Protein AF-A0A0C3DLA7-F1 (afdb_monomer)

Radius of gyration: 22.2 Å; Cα contacts (8 Å, |Δi|>4): 131; chains: 1; bounding box: 46×34×74 Å

Secondary structure (DSSP, 8-state):
-----HHHHHHHHHHHHHHHHHHHHHH-TT---PPP-GGGGGSPP--GGGSPPTT--HHHHHHHHHHHHHHHHHHHTT-----SS--HHHHHHHHHHTTEEEESPPTTSPPSSTT--GGGS-HHHHHHHHHHHHHHHHTHHHHHTT--------S--PPPPSS--EEEE--TT-TTT------

Nearest PDB structures (foldseek):
  2ph5-assembly1_A-2  TM=5.799E-01  e=4.842E+00  Legionella pneumophila subsp. pneumophila str. Philadelphia 1
  4j4r-assembly1_A  TM=1.430E-01  e=2.866E+00  Phlebovirus JS2010-018

Foldseek 3Di:
DDCCDPVVVVVVVLVVVVVVVVVVCVVPVPDDDDDPDCVVVVQQDQDCLLADDVPDDLQNSLLLQLLVVLVVLCVVVVQDDPDSDQDLQNSVVSCVVQQKDKPPQFPPADDRDPPDDSVPDDSQSSCLQGVQVSCVNRPPVCVVSVVDPPPPDPDDRRDRDNHHIHMDHDDVPCPVPPPPPDD

Sequence (183 aa):
MELASKRQTDVAKLLDYLTTVVKYKVLNPAASVQLPDVAVLSQPLYNWVLASRPQESRQDHSQCMLPMVIMYKFYKSDITCTQKNVPWKSVLNLLYEHQYVILNWPAGVDAVGPNFNVKSLTADELCTLTVPFLKEQMGVDYFAEGLEDNDKGTGQVVPTPKSSFYLQHWTTGEIGQVQMLTT

Solvent-accessible surface area (backbone atoms only — not comparable to full-atom values): 11656 Å² total; per-residue (Å²): 140,77,83,75,46,72,63,58,55,51,50,53,52,48,52,53,48,51,51,49,54,52,55,48,39,74,77,36,78,84,64,86,74,87,74,78,77,61,69,74,69,66,52,72,75,84,58,68,86,79,51,80,56,93,88,58,50,72,43,59,49,23,62,63,40,44,61,52,54,53,50,50,54,29,57,77,65,73,47,87,72,96,60,95,80,66,53,60,61,55,52,52,49,51,31,59,78,68,39,41,44,81,41,69,70,59,73,87,44,84,70,92,52,89,82,52,52,81,86,76,52,50,53,56,47,34,40,41,63,29,46,32,42,46,42,69,69,45,46,74,55,41,62,73,70,66,68,61,87,74,91,79,68,98,64,92,75,51,72,65,51,95,56,49,56,48,79,43,70,72,54,94,84,50,74,87,72,62,80,75,88,78,131

Organism: NCBI:txid1036808

pLDDT: mean 73.26, std 15.9, range [36.25, 90.62]

Mean predicted aligned error: 14.73 Å

Structure (mmCIF, N/CA/C/O backbone):
data_AF-A0A0C3DLA7-F1
#
_entry.id   AF-A0A0C3DLA7-F1
#
loop_
_atom_site.group_PDB
_atom_site.id
_atom_site.type_symbol
_atom_site.label_atom_id
_atom_site.label_alt_id
_atom_site.label_comp_id
_atom_site.label_asym_id
_atom_site.label_entity_id
_atom_site.label_seq_id
_atom_site.pdbx_PDB_ins_code
_atom_site.Cartn_x
_atom_site.Cartn_y
_atom_site.Cartn_z
_atom_site.occupancy
_atom_site.B_iso_or_equiv
_atom_site.auth_seq_id
_atom_site.auth_comp_id
_atom_site.auth_asym_id
_atom_site.auth_atom_id
_atom_site.pdbx_PDB_model_num
ATOM 1 N N . MET A 1 1 ? 25.288 7.009 -21.854 1.00 36.25 1 MET A N 1
ATOM 2 C CA . MET A 1 1 ? 24.666 6.964 -23.195 1.00 36.25 1 MET A CA 1
ATOM 3 C C . MET A 1 1 ? 24.848 5.538 -23.686 1.00 36.25 1 MET A C 1
ATOM 5 O O . MET A 1 1 ? 25.988 5.123 -23.770 1.00 36.25 1 MET A O 1
ATOM 9 N N . GLU A 1 2 ? 23.873 4.662 -23.872 1.00 43.66 2 GLU A N 1
ATOM 10 C CA . GLU A 1 2 ? 22.414 4.657 -23.781 1.00 43.66 2 GLU A CA 1
ATOM 11 C C . GLU A 1 2 ? 22.084 3.195 -23.429 1.00 43.66 2 GLU A C 1
ATOM 13 O O . GLU A 1 2 ? 22.300 2.297 -24.240 1.00 43.66 2 GLU A O 1
ATOM 18 N N . LEU A 1 3 ? 21.630 2.921 -22.203 1.00 39.69 3 LEU A N 1
ATOM 19 C CA . LEU A 1 3 ? 20.991 1.644 -21.881 1.00 39.69 3 LEU A CA 1
ATOM 20 C C . LEU A 1 3 ? 19.571 1.738 -22.437 1.00 39.69 3 LEU A C 1
ATOM 22 O O . LEU A 1 3 ? 18.624 1.977 -21.691 1.00 39.69 3 LEU A O 1
ATOM 26 N N . ALA A 1 4 ? 19.427 1.612 -23.759 1.00 41.56 4 ALA A N 1
ATOM 27 C CA . ALA A 1 4 ? 18.142 1.241 -24.328 1.00 41.56 4 ALA A CA 1
ATOM 28 C C . ALA A 1 4 ? 17.742 -0.047 -23.608 1.00 41.56 4 ALA A C 1
ATOM 30 O O . ALA A 1 4 ? 18.414 -1.076 -23.719 1.00 41.56 4 ALA A O 1
ATOM 31 N N . SER A 1 5 ? 16.744 0.071 -22.735 1.00 51.09 5 SER A N 1
ATOM 32 C CA . SER A 1 5 ? 16.373 -0.973 -21.793 1.00 51.09 5 SER A CA 1
ATOM 33 C C . SER A 1 5 ? 16.185 -2.277 -22.566 1.00 51.09 5 SER A C 1
ATOM 35 O O . SER A 1 5 ? 15.572 -2.292 -23.635 1.00 51.09 5 SER A O 1
ATOM 37 N N . LYS A 1 6 ? 16.714 -3.389 -22.047 1.00 52.22 6 LYS A N 1
ATOM 38 C CA . LYS A 1 6 ? 16.540 -4.727 -22.637 1.00 52.22 6 LYS A CA 1
ATOM 39 C C . LYS A 1 6 ? 15.072 -4.979 -23.031 1.00 52.22 6 LYS A C 1
ATOM 41 O O . LYS A 1 6 ? 14.805 -5.519 -24.096 1.00 52.22 6 LYS A O 1
ATOM 46 N N . ARG A 1 7 ? 14.133 -4.429 -22.250 1.00 51.19 7 ARG A N 1
ATOM 47 C CA . ARG A 1 7 ? 12.688 -4.466 -22.512 1.00 51.19 7 ARG A CA 1
ATOM 48 C C . ARG A 1 7 ? 12.242 -3.612 -23.703 1.00 51.19 7 ARG A C 1
ATOM 50 O O . ARG A 1 7 ? 11.383 -4.046 -24.456 1.00 51.19 7 ARG A O 1
ATOM 57 N N . GLN A 1 8 ? 12.821 -2.431 -23.923 1.00 54.25 8 GLN A N 1
ATOM 58 C CA . GLN A 1 8 ? 12.584 -1.646 -25.148 1.00 54.25 8 GLN A CA 1
ATOM 59 C C . GLN A 1 8 ? 13.037 -2.412 -26.395 1.00 54.25 8 GLN A C 1
ATOM 61 O O . GLN A 1 8 ? 12.350 -2.396 -27.414 1.00 54.25 8 GLN A O 1
ATOM 66 N N . THR A 1 9 ? 14.160 -3.128 -26.290 1.00 61.78 9 THR A N 1
ATOM 67 C CA . THR A 1 9 ? 14.645 -4.004 -27.365 1.00 61.78 9 THR A CA 1
ATOM 68 C C . THR A 1 9 ? 13.680 -5.168 -27.612 1.00 61.78 9 THR A C 1
ATOM 70 O O . THR A 1 9 ? 13.427 -5.518 -28.764 1.00 61.78 9 THR A O 1
ATOM 73 N N . ASP A 1 10 ? 13.090 -5.730 -26.556 1.00 64.75 10 ASP A N 1
ATOM 74 C CA . ASP A 1 10 ? 12.100 -6.806 -26.666 1.00 64.75 10 ASP A CA 1
ATOM 75 C C . ASP A 1 10 ? 10.769 -6.320 -27.272 1.00 64.75 10 ASP A C 1
ATOM 77 O O . ASP A 1 10 ? 10.208 -6.997 -28.133 1.00 64.75 10 ASP A O 1
ATOM 81 N N . VAL A 1 11 ? 10.303 -5.112 -26.927 1.00 69.44 11 VAL A N 1
ATOM 82 C CA . VAL A 1 11 ? 9.102 -4.501 -27.534 1.00 69.44 11 VAL A CA 1
ATOM 83 C C . VAL A 1 11 ? 9.318 -4.197 -29.018 1.00 69.44 11 VAL A C 1
ATOM 85 O O . VAL A 1 11 ? 8.447 -4.490 -29.836 1.00 69.44 11 VAL A O 1
ATOM 88 N N . ALA A 1 12 ? 10.478 -3.652 -29.395 1.00 74.12 12 ALA A N 1
ATOM 89 C CA . ALA A 1 12 ? 10.792 -3.379 -30.798 1.00 74.12 12 ALA A CA 1
ATOM 90 C C . ALA A 1 12 ? 10.815 -4.668 -31.638 1.00 74.12 12 ALA A C 1
ATOM 92 O O . ALA A 1 12 ? 10.227 -4.715 -32.718 1.00 74.12 12 ALA A O 1
ATOM 93 N N . LYS A 1 13 ? 11.422 -5.740 -31.112 1.00 75.56 13 LYS A N 1
ATOM 94 C CA . LYS A 1 13 ? 11.433 -7.065 -31.753 1.00 75.56 13 LYS A CA 1
ATOM 95 C C . LYS A 1 13 ? 10.035 -7.668 -31.878 1.00 75.56 13 LYS A C 1
ATOM 97 O O . LYS A 1 13 ? 9.719 -8.256 -32.909 1.00 75.56 13 LYS A O 1
ATOM 102 N N . LEU A 1 14 ? 9.190 -7.503 -30.860 1.00 75.50 14 LEU A N 1
ATOM 103 C CA . LEU A 1 14 ? 7.798 -7.949 -30.902 1.00 75.50 14 LEU A CA 1
ATOM 104 C C . LEU A 1 14 ? 7.013 -7.218 -32.001 1.00 75.50 14 LEU A C 1
ATOM 106 O O . LEU A 1 14 ? 6.295 -7.856 -32.769 1.00 75.50 14 LEU A O 1
ATOM 110 N N . LEU A 1 15 ? 7.160 -5.894 -32.099 1.00 81.56 15 LEU A N 1
ATOM 111 C CA . LEU A 1 15 ? 6.486 -5.089 -33.120 1.00 81.56 15 LEU A CA 1
ATOM 112 C C . LEU A 1 15 ? 6.942 -5.457 -34.535 1.00 81.56 15 LEU A C 1
ATOM 114 O O . LEU A 1 15 ? 6.106 -5.566 -35.433 1.00 81.56 15 LEU A O 1
ATOM 118 N N . ASP A 1 16 ? 8.237 -5.698 -34.735 1.00 82.75 16 ASP A N 1
ATOM 119 C CA . ASP A 1 16 ? 8.777 -6.134 -36.026 1.00 82.75 16 ASP A CA 1
ATOM 120 C C . ASP A 1 16 ? 8.258 -7.530 -36.422 1.00 82.75 16 ASP A C 1
ATOM 122 O O . ASP A 1 16 ? 7.815 -7.755 -37.554 1.00 82.75 16 ASP A O 1
ATOM 126 N N . TYR A 1 17 ? 8.183 -8.450 -35.457 1.00 77.94 17 TYR A N 1
ATOM 127 C CA . TYR A 1 17 ? 7.605 -9.777 -35.658 1.00 77.94 17 TYR A CA 1
ATOM 128 C C . TYR A 1 17 ? 6.106 -9.718 -35.990 1.00 77.94 17 TYR A C 1
ATOM 130 O O . TYR A 1 17 ? 5.671 -10.321 -36.971 1.00 77.94 17 TYR A O 1
ATOM 138 N N . LEU A 1 18 ? 5.309 -8.957 -35.231 1.00 80.06 18 LEU A N 1
ATOM 139 C CA . LEU A 1 18 ? 3.877 -8.771 -35.504 1.00 80.06 18 LEU A CA 1
ATOM 140 C C . LEU A 1 18 ? 3.654 -8.140 -36.881 1.00 80.06 18 LEU A C 1
ATOM 142 O O . LEU A 1 18 ? 2.795 -8.592 -37.637 1.00 80.06 18 LEU A O 1
ATOM 146 N N . THR A 1 19 ? 4.474 -7.154 -37.247 1.00 84.25 19 THR A N 1
ATOM 147 C CA . THR A 1 19 ? 4.459 -6.543 -38.582 1.00 84.25 19 THR A CA 1
ATOM 148 C C . THR A 1 19 ? 4.747 -7.582 -39.663 1.00 84.25 19 THR A C 1
ATOM 150 O O . THR A 1 19 ? 4.079 -7.606 -40.698 1.00 84.25 19 THR A O 1
ATOM 153 N N . THR A 1 20 ? 5.703 -8.477 -39.421 1.00 82.50 20 THR A N 1
ATOM 154 C CA . THR A 1 20 ? 6.045 -9.574 -40.332 1.00 82.50 20 THR A CA 1
ATOM 155 C C . THR A 1 20 ? 4.901 -10.579 -40.464 1.00 82.50 20 THR A C 1
ATOM 157 O O . THR A 1 20 ? 4.552 -10.951 -41.582 1.00 82.50 20 THR A O 1
ATOM 160 N N . VAL A 1 21 ? 4.246 -10.957 -39.364 1.00 77.31 21 VAL A N 1
ATOM 161 C CA . VAL A 1 21 ? 3.080 -11.860 -39.375 1.00 77.31 21 VAL A CA 1
ATOM 162 C C . VAL A 1 21 ? 1.909 -11.245 -40.141 1.00 77.31 21 VAL A C 1
ATOM 164 O O . VAL A 1 21 ? 1.278 -11.927 -40.948 1.00 77.31 21 VAL A O 1
ATOM 167 N N . VAL A 1 22 ? 1.637 -9.952 -39.938 1.00 81.56 22 VAL A N 1
ATOM 168 C CA . VAL A 1 22 ? 0.588 -9.224 -40.667 1.00 81.56 22 VAL A CA 1
ATOM 169 C C . VAL A 1 22 ? 0.907 -9.178 -42.161 1.00 81.56 22 VAL A C 1
ATOM 171 O O . VAL A 1 22 ? 0.060 -9.555 -42.969 1.00 81.56 22 VAL A O 1
ATOM 174 N N . LYS A 1 23 ? 2.135 -8.804 -42.543 1.00 82.06 23 LYS A N 1
ATOM 175 C CA . LYS A 1 23 ? 2.582 -8.814 -43.949 1.00 82.06 23 LYS A CA 1
ATOM 176 C C . LYS A 1 23 ? 2.453 -10.204 -44.573 1.00 82.06 23 LYS A C 1
ATOM 178 O O . LYS A 1 23 ? 1.985 -10.329 -45.701 1.00 82.06 23 LYS A O 1
ATOM 183 N N . TYR A 1 24 ? 2.821 -11.248 -43.835 1.00 77.44 24 TYR A N 1
ATOM 184 C CA . TYR A 1 24 ? 2.750 -12.625 -44.311 1.00 77.44 24 TYR A CA 1
ATOM 185 C C . TYR A 1 24 ? 1.304 -13.095 -44.522 1.00 77.44 24 TYR A C 1
ATOM 187 O O . TYR A 1 24 ? 1.002 -13.679 -45.560 1.00 77.44 24 TYR A O 1
ATOM 195 N N . LYS A 1 25 ? 0.381 -12.772 -43.606 1.00 75.38 25 LYS A N 1
ATOM 196 C CA . LYS A 1 25 ? -1.054 -13.069 -43.770 1.00 75.38 25 LYS A CA 1
ATOM 197 C C . LYS A 1 25 ? -1.706 -12.308 -44.923 1.00 75.38 25 LYS A C 1
ATOM 199 O O . LYS A 1 25 ? -2.589 -12.855 -45.573 1.00 75.38 25 LYS A O 1
ATOM 204 N N . VAL A 1 26 ? -1.276 -11.073 -45.194 1.00 76.31 26 VAL A N 1
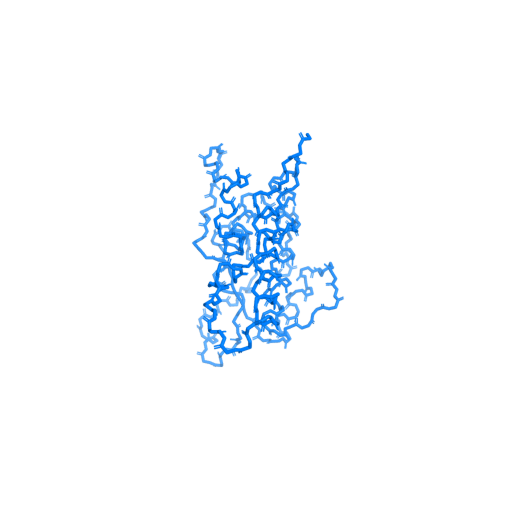ATOM 205 C CA . VAL A 1 26 ? -1.742 -10.310 -46.365 1.00 76.31 26 VAL A CA 1
ATOM 206 C C . VAL A 1 26 ? -1.333 -11.003 -47.669 1.00 76.31 26 VAL A C 1
ATOM 208 O O . VAL A 1 26 ? -2.113 -11.030 -48.616 1.00 76.31 26 VAL A O 1
ATOM 211 N N . LEU A 1 27 ? -0.135 -11.592 -47.715 1.00 77.12 27 LEU A N 1
ATOM 212 C CA . LEU A 1 27 ? 0.375 -12.302 -48.893 1.00 77.12 27 LEU A CA 1
ATOM 213 C C . LEU A 1 27 ? -0.165 -13.735 -49.022 1.00 77.12 27 LEU A C 1
ATOM 215 O O . LEU A 1 27 ? -0.275 -14.242 -50.136 1.00 77.12 27 LEU A O 1
ATOM 219 N N . ASN A 1 28 ? -0.503 -14.391 -47.909 1.00 75.44 28 ASN A N 1
ATOM 220 C CA . ASN A 1 28 ? -1.078 -15.733 -47.897 1.00 75.44 28 ASN A CA 1
ATOM 221 C C . ASN A 1 28 ? -2.191 -15.858 -46.833 1.00 75.44 28 ASN A C 1
ATOM 223 O O . ASN A 1 28 ? -1.917 -16.239 -45.690 1.00 75.44 28 ASN A O 1
ATOM 227 N N . PRO A 1 29 ? -3.457 -15.586 -47.206 1.00 72.56 29 PRO A N 1
ATOM 228 C CA . PRO A 1 29 ? -4.583 -15.560 -46.268 1.00 72.56 29 PRO A CA 1
ATOM 229 C C . PRO A 1 29 ? -4.903 -16.916 -45.627 1.00 72.56 29 PRO A C 1
ATOM 231 O O . PRO A 1 29 ? -5.5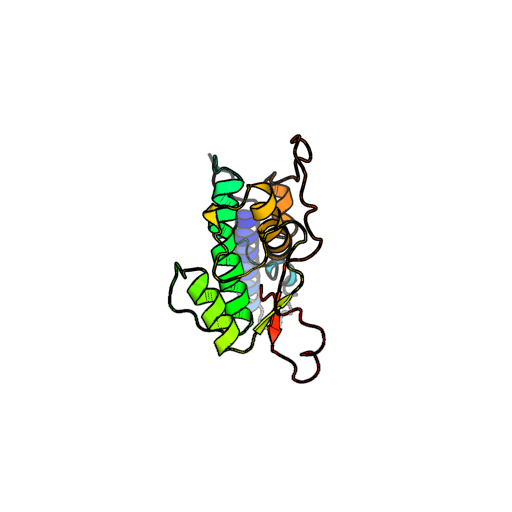19 -16.962 -44.565 1.00 72.56 29 PRO A O 1
ATOM 234 N N . ALA A 1 30 ? -4.498 -18.019 -46.265 1.00 78.19 30 ALA A N 1
ATOM 235 C CA . ALA A 1 30 ? -4.752 -19.379 -45.793 1.00 78.19 30 ALA A CA 1
ATOM 236 C C . ALA A 1 30 ? -3.674 -19.894 -44.819 1.00 78.19 30 ALA A C 1
ATOM 238 O O . ALA A 1 30 ? -3.820 -20.981 -44.259 1.00 78.19 30 ALA A O 1
ATOM 239 N N . ALA A 1 31 ? -2.587 -19.143 -44.609 1.00 71.56 31 ALA A N 1
ATOM 240 C C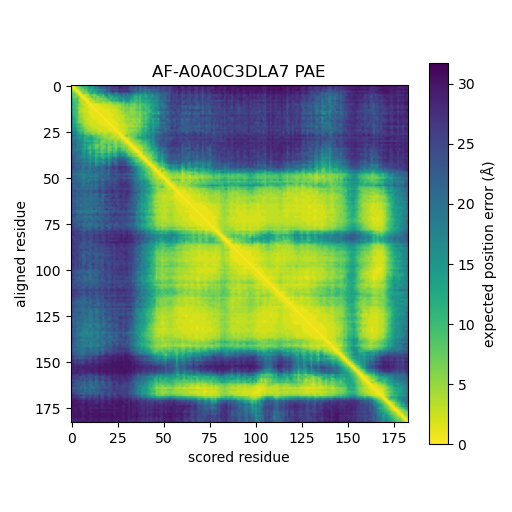A . ALA A 1 31 ? -1.508 -19.559 -43.726 1.00 71.56 31 ALA A CA 1
ATOM 241 C C . ALA A 1 31 ? -1.880 -19.385 -42.244 1.00 71.56 31 ALA A C 1
ATOM 243 O O . ALA A 1 31 ? -2.192 -18.288 -41.771 1.00 71.56 31 ALA A O 1
ATOM 244 N N . SER A 1 32 ? -1.783 -20.477 -41.485 1.00 67.69 32 SER A N 1
ATOM 245 C CA . SER A 1 32 ? -1.867 -20.451 -40.025 1.00 67.69 32 SER A CA 1
ATOM 246 C C . SER A 1 32 ? -0.479 -20.171 -39.446 1.00 67.69 32 SER A C 1
ATOM 248 O O . SER A 1 32 ? 0.431 -20.984 -39.591 1.00 67.69 32 SER A O 1
ATOM 250 N N . VAL A 1 33 ? -0.305 -19.008 -38.819 1.00 68.75 33 VAL A N 1
ATOM 251 C CA . VAL A 1 33 ? 0.931 -18.627 -38.119 1.00 68.75 33 VAL A CA 1
ATOM 252 C C . VAL A 1 33 ? 0.656 -18.685 -36.621 1.00 68.75 33 VAL A C 1
ATOM 254 O O . VAL A 1 33 ? -0.313 -18.079 -36.157 1.00 68.75 33 VAL A O 1
ATOM 257 N N . GLN A 1 34 ? 1.489 -19.412 -35.871 1.00 65.06 34 GLN A N 1
ATOM 258 C CA . GLN A 1 34 ? 1.428 -19.412 -34.408 1.00 65.06 34 GLN A CA 1
ATOM 259 C C . GLN A 1 34 ? 1.748 -18.012 -33.879 1.00 65.06 34 GLN A C 1
ATOM 261 O O . GLN A 1 34 ? 2.767 -17.423 -34.233 1.00 65.06 34 GLN A O 1
ATOM 266 N N . LEU A 1 35 ? 0.860 -17.481 -33.040 1.00 61.12 35 LEU A N 1
ATOM 267 C CA . LEU A 1 35 ? 1.104 -16.235 -32.325 1.00 61.12 35 LEU A CA 1
ATOM 268 C C . LEU A 1 35 ? 2.056 -16.505 -31.149 1.00 61.12 35 LEU A C 1
ATOM 270 O O . LEU A 1 35 ? 1.945 -17.560 -30.520 1.00 61.12 35 LEU A O 1
ATOM 274 N N . PRO A 1 36 ? 2.981 -15.579 -30.846 1.00 58.03 36 PRO A N 1
ATOM 275 C CA . PRO A 1 36 ? 3.846 -15.701 -29.688 1.00 58.03 36 PRO A CA 1
ATOM 276 C C . PRO A 1 36 ? 3.003 -15.664 -28.418 1.00 58.03 36 PRO A C 1
ATOM 278 O O . PRO A 1 36 ? 1.954 -15.017 -28.368 1.00 58.03 36 PRO A O 1
ATOM 281 N N . ASP A 1 37 ? 3.482 -16.356 -27.391 1.00 55.97 37 ASP A N 1
ATOM 282 C CA . ASP A 1 37 ? 2.837 -16.367 -26.089 1.00 55.97 37 ASP A CA 1
ATOM 283 C C . ASP A 1 37 ? 2.893 -14.965 -25.457 1.00 55.97 37 ASP A C 1
ATOM 285 O O . ASP A 1 37 ? 3.939 -14.483 -25.015 1.00 55.97 37 ASP A O 1
ATOM 289 N N . VAL A 1 38 ? 1.743 -14.289 -25.448 1.00 52.53 38 VAL A N 1
ATOM 290 C CA . VAL A 1 38 ? 1.570 -12.934 -24.906 1.00 52.53 38 VAL A CA 1
ATOM 291 C C . VAL A 1 38 ? 1.567 -12.948 -23.369 1.00 52.53 38 VAL A C 1
ATOM 293 O O . VAL A 1 38 ? 1.624 -11.888 -22.743 1.00 52.53 38 VAL A O 1
ATOM 296 N N . ALA A 1 39 ? 1.576 -14.123 -22.724 1.00 50.69 39 ALA A N 1
ATOM 297 C CA . ALA A 1 39 ? 1.683 -14.230 -21.270 1.00 50.69 39 ALA A CA 1
ATOM 298 C C . ALA A 1 39 ? 2.952 -13.547 -20.723 1.00 50.69 39 ALA A C 1
ATOM 300 O O . ALA A 1 39 ? 2.925 -13.004 -19.621 1.00 50.69 39 ALA A O 1
ATOM 301 N N . VAL A 1 40 ? 4.028 -13.458 -21.518 1.00 47.44 40 VAL A N 1
ATOM 302 C CA . VAL A 1 40 ? 5.259 -12.725 -21.158 1.00 47.44 40 VAL A CA 1
ATOM 303 C C . VAL A 1 40 ? 5.012 -11.219 -20.973 1.00 47.44 40 VAL A C 1
ATOM 305 O O . VAL A 1 40 ? 5.655 -10.590 -20.139 1.00 47.44 40 VAL A O 1
ATOM 308 N N . LEU A 1 41 ? 4.047 -10.637 -21.692 1.00 41.97 41 LEU A N 1
ATOM 309 C CA . LEU A 1 4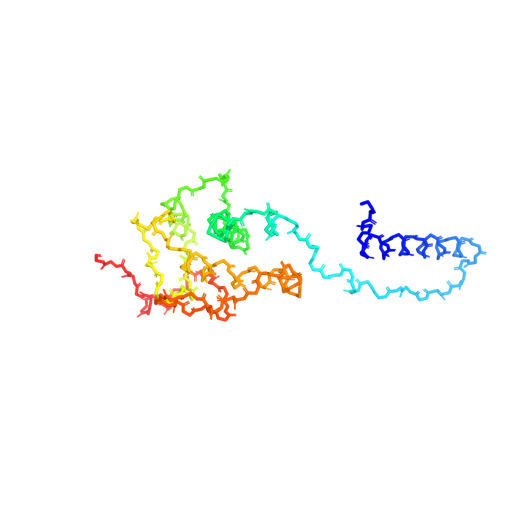1 ? 3.658 -9.225 -21.556 1.00 41.97 41 LEU A CA 1
ATOM 310 C C . LEU A 1 41 ? 2.585 -8.997 -20.486 1.00 41.97 41 LEU A C 1
ATOM 312 O O . LEU A 1 41 ? 2.275 -7.852 -20.174 1.00 41.97 41 LEU A O 1
ATOM 316 N N . SER A 1 42 ? 2.014 -10.073 -19.937 1.00 44.69 42 SER A N 1
ATOM 317 C CA . SER A 1 42 ? 1.025 -10.008 -18.854 1.00 44.69 42 SER A CA 1
ATOM 318 C C . SER A 1 42 ? 1.673 -9.813 -17.481 1.00 44.69 42 SER A C 1
ATOM 320 O O . SER A 1 42 ? 0.968 -9.730 -16.475 1.00 44.69 42 SER A O 1
ATOM 322 N N . GLN A 1 43 ? 3.008 -9.726 -17.418 1.00 47.22 43 GLN A N 1
ATOM 323 C CA . GLN A 1 43 ? 3.677 -9.226 -16.225 1.00 47.22 43 GLN A CA 1
ATOM 324 C C . GLN A 1 43 ? 3.193 -7.794 -15.955 1.00 47.22 43 GLN A C 1
ATOM 326 O O . GLN A 1 43 ? 3.120 -7.005 -16.903 1.00 47.22 43 GLN A O 1
ATOM 331 N N . PRO A 1 44 ? 2.850 -7.448 -14.698 1.00 51.72 44 PRO A N 1
ATOM 332 C CA . PRO A 1 44 ? 2.458 -6.093 -14.344 1.00 51.72 44 PRO A CA 1
ATOM 333 C C . PRO A 1 44 ? 3.481 -5.121 -14.918 1.00 51.72 44 PRO A C 1
ATOM 335 O O . PRO A 1 44 ? 4.683 -5.261 -14.680 1.00 51.72 44 PRO A O 1
ATOM 338 N N . LEU A 1 45 ? 3.010 -4.186 -15.745 1.00 48.66 45 LEU A N 1
ATOM 339 C CA . LEU A 1 45 ? 3.866 -3.182 -16.356 1.00 48.66 45 LEU A CA 1
ATOM 340 C C . LEU A 1 45 ? 4.646 -2.506 -15.224 1.00 48.66 45 LEU A C 1
ATOM 342 O O . LEU A 1 45 ? 4.020 -1.965 -14.312 1.00 48.66 45 LEU A O 1
ATOM 346 N N . TYR A 1 46 ? 5.980 -2.583 -15.263 1.00 56.00 46 TYR A N 1
ATOM 347 C CA . TYR A 1 46 ? 6.842 -1.989 -14.244 1.00 56.00 46 TYR A CA 1
ATOM 348 C C . TYR A 1 46 ? 6.415 -0.539 -14.019 1.00 56.00 46 TYR A C 1
ATOM 350 O O . TYR A 1 46 ? 6.567 0.323 -14.893 1.00 56.00 46 TYR A O 1
ATOM 358 N N . ASN A 1 47 ? 5.807 -0.288 -12.864 1.00 67.25 47 ASN A N 1
ATOM 359 C CA . ASN A 1 47 ? 5.332 1.033 -12.536 1.00 67.25 47 ASN A CA 1
ATOM 360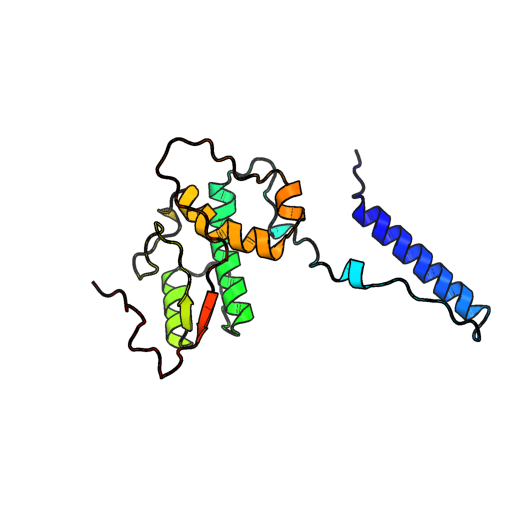 C C . ASN A 1 47 ? 6.509 1.793 -11.941 1.00 67.25 47 ASN A C 1
ATOM 362 O O . ASN A 1 47 ? 6.781 1.695 -10.751 1.00 67.25 47 ASN A O 1
ATOM 366 N N . TRP A 1 48 ? 7.197 2.554 -12.789 1.00 64.06 48 TRP A N 1
ATOM 367 C CA . TRP A 1 48 ? 8.335 3.393 -12.410 1.00 64.06 48 TRP A CA 1
ATOM 368 C C . TRP A 1 48 ? 8.019 4.377 -11.272 1.00 64.06 48 TRP A C 1
ATOM 370 O O . TRP A 1 48 ? 8.938 4.886 -10.646 1.00 64.06 48 TRP A O 1
ATOM 380 N N . VAL A 1 49 ? 6.738 4.641 -10.987 1.00 72.69 49 VAL A N 1
ATOM 381 C CA . VAL A 1 49 ? 6.308 5.444 -9.833 1.00 72.69 49 VAL A CA 1
ATOM 382 C C . VAL A 1 49 ? 6.600 4.741 -8.500 1.00 72.69 49 VAL A C 1
ATOM 384 O O . VAL A 1 49 ? 6.723 5.416 -7.487 1.00 72.69 49 VAL A O 1
ATOM 387 N N . LEU A 1 50 ? 6.707 3.408 -8.494 1.00 78.50 50 LEU A N 1
ATOM 388 C CA . LEU A 1 50 ? 7.050 2.599 -7.318 1.00 78.50 50 LEU A CA 1
ATOM 389 C C . LEU A 1 50 ? 8.566 2.456 -7.114 1.00 78.50 50 LEU A C 1
ATOM 391 O O . LEU A 1 50 ? 8.992 1.936 -6.085 1.00 78.50 50 LEU A O 1
ATOM 395 N N . ALA A 1 51 ? 9.354 2.860 -8.111 1.00 77.94 51 ALA A N 1
ATOM 396 C CA . ALA A 1 51 ? 10.800 2.749 -8.086 1.00 77.94 51 ALA A CA 1
ATOM 397 C C . ALA A 1 51 ? 11.412 3.909 -7.303 1.00 77.94 51 ALA A C 1
ATOM 399 O O . ALA A 1 51 ? 10.988 5.063 -7.441 1.00 77.94 51 ALA A O 1
ATOM 400 N N . SER A 1 52 ? 12.456 3.618 -6.531 1.00 74.25 52 SER A N 1
ATOM 401 C CA . SER A 1 52 ? 13.176 4.659 -5.797 1.00 74.25 52 SER A CA 1
ATOM 402 C C . SER A 1 52 ? 13.912 5.593 -6.751 1.00 74.25 52 SER A C 1
ATOM 404 O O . SER A 1 52 ? 14.549 5.159 -7.718 1.00 74.25 52 SER A O 1
ATOM 406 N N . ARG A 1 53 ? 13.877 6.901 -6.479 1.00 78.25 53 ARG A N 1
ATOM 407 C CA . ARG A 1 53 ? 14.657 7.856 -7.271 1.00 78.25 53 ARG A CA 1
ATOM 408 C C . ARG A 1 53 ? 16.146 7.743 -6.929 1.00 78.25 53 ARG A C 1
ATOM 410 O O . ARG A 1 53 ? 16.500 7.447 -5.786 1.00 78.25 53 ARG A O 1
ATOM 417 N N . PRO A 1 54 ? 17.048 8.045 -7.880 1.00 68.75 54 PRO A N 1
ATOM 418 C CA . PRO A 1 54 ? 18.469 8.144 -7.573 1.00 68.75 54 PRO A CA 1
ATOM 419 C C . PRO A 1 54 ? 18.688 9.152 -6.435 1.00 68.75 54 PRO A C 1
ATOM 421 O O . PRO A 1 54 ? 18.271 10.300 -6.562 1.00 68.75 54 PRO A O 1
ATOM 424 N N . GLN A 1 55 ? 19.357 8.722 -5.357 1.00 72.81 55 GLN A N 1
ATOM 425 C CA . GLN A 1 55 ? 19.652 9.500 -4.135 1.00 72.81 55 GLN A CA 1
ATOM 426 C C . GLN A 1 55 ? 18.485 9.722 -3.155 1.00 72.81 55 GLN A C 1
ATOM 428 O O . GLN A 1 55 ? 18.674 10.395 -2.144 1.00 72.81 55 GLN A O 1
ATOM 433 N N . GLU A 1 56 ? 17.305 9.153 -3.399 1.00 78.88 56 GLU A N 1
ATOM 434 C CA . GLU A 1 56 ? 16.204 9.204 -2.434 1.00 78.88 56 GLU A CA 1
ATOM 435 C C . GLU A 1 56 ? 16.500 8.307 -1.228 1.00 78.88 56 GLU A C 1
ATOM 437 O O . GLU A 1 56 ? 16.944 7.164 -1.375 1.00 78.88 56 GLU A O 1
ATOM 442 N N . SER A 1 57 ? 16.280 8.825 -0.017 1.00 80.75 57 SER A N 1
ATOM 443 C CA . SER A 1 57 ? 16.441 8.010 1.183 1.00 80.75 57 SER A CA 1
ATOM 444 C C . SER A 1 57 ? 15.314 6.976 1.271 1.00 80.75 57 SER A C 1
ATOM 446 O O . SER A 1 57 ? 14.190 7.216 0.830 1.00 80.75 57 SER A O 1
ATOM 448 N N . ARG A 1 58 ? 15.583 5.815 1.884 1.00 76.69 58 ARG A N 1
ATOM 449 C CA . ARG A 1 58 ? 14.547 4.782 2.093 1.00 76.69 58 ARG A CA 1
ATOM 450 C C . ARG A 1 58 ? 13.356 5.301 2.889 1.00 76.69 58 ARG A C 1
ATOM 452 O O . ARG A 1 58 ? 12.225 4.887 2.638 1.00 76.69 58 ARG A O 1
ATOM 459 N N . GLN A 1 59 ? 13.625 6.184 3.847 1.00 80.31 59 GLN A N 1
ATOM 460 C CA . GLN A 1 59 ? 12.598 6.802 4.666 1.00 80.31 59 GLN A CA 1
ATOM 461 C C . GLN A 1 59 ? 11.708 7.709 3.817 1.00 80.31 59 GLN A C 1
ATOM 463 O O . GLN A 1 59 ? 10.495 7.535 3.850 1.00 80.31 59 GLN A O 1
ATOM 468 N N . ASP A 1 60 ? 12.292 8.602 3.014 1.00 83.38 60 ASP A N 1
ATOM 469 C CA . ASP A 1 60 ? 11.532 9.515 2.150 1.00 83.38 60 ASP A CA 1
ATOM 470 C C . ASP A 1 60 ? 10.712 8.740 1.117 1.00 83.38 60 ASP A C 1
ATOM 472 O O . ASP A 1 60 ? 9.506 8.962 0.992 1.00 83.38 60 ASP A O 1
ATOM 476 N N . HIS A 1 61 ? 11.334 7.749 0.468 1.00 84.62 61 HIS A N 1
ATOM 477 C CA . HIS A 1 61 ? 10.641 6.871 -0.468 1.00 84.62 61 HIS A CA 1
ATOM 478 C C . HIS A 1 61 ? 9.451 6.188 0.216 1.00 84.62 61 HIS A C 1
ATOM 480 O O . HIS A 1 61 ? 8.320 6.277 -0.255 1.00 84.62 61 HIS A O 1
ATOM 486 N N . SER A 1 62 ? 9.660 5.574 1.385 1.00 85.44 62 SER A N 1
ATOM 487 C CA . SER A 1 62 ? 8.588 4.882 2.109 1.00 85.44 62 SER A CA 1
ATOM 488 C C . SER A 1 62 ? 7.490 5.831 2.605 1.00 85.44 62 SER A C 1
ATOM 490 O O . SER A 1 62 ? 6.312 5.474 2.563 1.00 85.44 62 SER A O 1
ATOM 492 N N . GLN A 1 63 ? 7.829 7.059 3.007 1.00 85.50 63 GLN A N 1
ATOM 493 C CA . GLN A 1 63 ? 6.843 8.090 3.353 1.00 85.50 63 GLN A CA 1
ATOM 494 C C . GLN A 1 63 ? 5.987 8.491 2.150 1.00 85.50 63 GLN A C 1
ATOM 496 O O . GLN A 1 63 ? 4.781 8.683 2.301 1.00 85.50 63 GLN A O 1
ATOM 501 N N . CYS A 1 64 ? 6.577 8.587 0.958 1.00 83.88 64 CYS A N 1
ATOM 502 C CA . CYS A 1 64 ? 5.840 8.834 -0.279 1.00 83.88 64 CYS A CA 1
ATOM 503 C C . CYS A 1 64 ? 5.002 7.622 -0.713 1.00 83.88 64 CYS A C 1
ATOM 505 O O . CYS A 1 64 ? 3.905 7.791 -1.252 1.00 83.88 64 CYS A O 1
ATOM 507 N N . MET A 1 65 ? 5.482 6.408 -0.443 1.00 86.62 65 MET A N 1
ATOM 508 C CA . MET A 1 65 ? 4.818 5.172 -0.847 1.00 86.62 65 MET A CA 1
ATOM 509 C C . MET A 1 65 ? 3.629 4.799 0.033 1.00 86.62 65 MET A C 1
ATOM 511 O O . MET A 1 65 ? 2.641 4.288 -0.490 1.00 86.62 65 MET A O 1
ATOM 515 N N . LEU A 1 66 ? 3.658 5.064 1.340 1.00 88.06 66 LEU A N 1
ATOM 516 C CA . LEU A 1 66 ? 2.573 4.648 2.235 1.00 88.06 66 LEU A CA 1
ATOM 517 C C . LEU A 1 66 ? 1.188 5.212 1.835 1.00 88.06 66 LEU A C 1
ATOM 519 O O . LEU A 1 66 ? 0.235 4.429 1.765 1.00 88.06 66 LEU A O 1
ATOM 523 N N . PRO A 1 67 ? 1.033 6.507 1.489 1.00 84.94 67 PRO A N 1
ATOM 524 C CA . PRO A 1 67 ? -0.222 7.018 0.937 1.00 84.94 67 PRO A CA 1
ATOM 525 C C . PRO A 1 67 ? -0.663 6.293 -0.343 1.00 84.94 67 PRO A C 1
ATOM 527 O O . PRO A 1 67 ? -1.846 5.999 -0.503 1.00 84.94 67 PRO A O 1
ATOM 530 N N . MET A 1 68 ? 0.278 5.953 -1.231 1.00 85.00 68 MET A N 1
ATOM 531 C CA . MET A 1 68 ? -0.008 5.224 -2.473 1.00 85.00 68 MET A CA 1
ATOM 532 C C . MET A 1 68 ? -0.497 3.800 -2.198 1.00 85.00 68 MET A C 1
ATOM 534 O O . MET A 1 68 ? -1.453 3.354 -2.830 1.00 85.00 68 MET A O 1
ATOM 538 N N . VAL A 1 69 ? 0.103 3.108 -1.222 1.00 88.75 69 VAL A N 1
ATOM 539 C CA . VAL A 1 69 ? -0.339 1.779 -0.769 1.00 88.75 69 VAL A CA 1
ATOM 540 C C . VAL A 1 69 ? -1.795 1.852 -0.308 1.00 88.75 69 VAL A C 1
ATOM 542 O O . VAL A 1 69 ? -2.625 1.061 -0.747 1.00 88.75 69 VAL A O 1
ATOM 545 N N . ILE A 1 70 ? -2.134 2.826 0.537 1.00 87.88 70 ILE A N 1
ATOM 546 C CA . ILE A 1 70 ? -3.490 2.983 1.080 1.00 87.88 70 ILE A CA 1
ATOM 547 C C . ILE A 1 70 ? -4.499 3.307 -0.021 1.00 87.88 70 ILE A C 1
ATOM 549 O O . ILE A 1 70 ? -5.546 2.666 -0.095 1.00 87.88 70 ILE A O 1
ATOM 553 N N . MET A 1 71 ? -4.167 4.234 -0.922 1.00 86.62 71 MET A N 1
ATOM 554 C CA . MET A 1 71 ? -5.019 4.559 -2.069 1.00 86.62 71 MET A CA 1
ATOM 555 C C . MET A 1 71 ? -5.231 3.356 -2.989 1.00 86.62 71 MET A C 1
ATOM 557 O O . MET A 1 71 ? -6.347 3.130 -3.452 1.00 86.62 71 MET A O 1
ATOM 561 N N . TYR A 1 72 ? -4.199 2.543 -3.216 1.00 86.50 72 TYR A N 1
ATOM 562 C CA . TYR A 1 72 ? -4.334 1.301 -3.972 1.00 86.50 72 TYR A CA 1
ATOM 563 C C . TYR A 1 72 ? -5.306 0.328 -3.293 1.00 86.50 72 TYR A C 1
ATOM 565 O O . TYR A 1 72 ? -6.160 -0.260 -3.957 1.00 86.50 72 TYR A O 1
ATOM 573 N N . LYS A 1 73 ? -5.212 0.164 -1.967 1.00 89.38 73 LYS A N 1
ATOM 574 C CA . LYS A 1 73 ? -6.126 -0.710 -1.217 1.00 89.38 73 LYS A CA 1
ATOM 575 C C . LYS A 1 73 ? -7.566 -0.180 -1.255 1.00 89.38 73 LYS A C 1
ATOM 577 O O . LYS A 1 73 ? -8.480 -0.987 -1.399 1.00 89.38 73 LYS A O 1
ATOM 582 N N . PHE A 1 74 ? -7.770 1.138 -1.198 1.00 88.31 74 PHE A N 1
ATOM 583 C CA . PHE A 1 74 ? -9.084 1.772 -1.384 1.00 88.31 74 PHE A CA 1
ATOM 584 C C . PHE A 1 74 ? -9.657 1.515 -2.770 1.00 88.31 74 PHE A C 1
ATOM 586 O O . PHE A 1 74 ? -10.778 1.028 -2.871 1.00 88.31 74 PHE A O 1
ATOM 593 N N . TYR A 1 75 ? -8.866 1.750 -3.819 1.00 86.44 75 TYR A N 1
ATOM 594 C CA . TYR A 1 75 ? -9.259 1.461 -5.196 1.00 86.44 75 TYR A CA 1
ATOM 595 C C . TYR A 1 75 ? -9.679 -0.002 -5.370 1.00 86.44 75 TYR A C 1
ATOM 597 O O . TYR A 1 75 ? -10.725 -0.280 -5.941 1.00 86.44 75 TYR A O 1
ATOM 605 N N . LYS A 1 76 ? -8.904 -0.943 -4.818 1.00 87.31 76 LYS A N 1
ATOM 606 C CA . LYS A 1 76 ? -9.220 -2.378 -4.872 1.00 87.31 76 LYS A CA 1
ATOM 607 C C . LYS A 1 76 ? -10.485 -2.758 -4.084 1.00 87.31 76 LYS A C 1
ATOM 609 O O . LYS A 1 76 ? -11.025 -3.834 -4.310 1.00 87.31 76 LYS A O 1
ATOM 614 N N . SER A 1 77 ? -10.922 -1.902 -3.162 1.00 86.19 77 SER A N 1
ATOM 615 C CA . SER A 1 77 ? -12.084 -2.113 -2.287 1.00 86.19 77 SER A CA 1
ATOM 616 C C . SER A 1 77 ? -13.287 -1.245 -2.685 1.00 86.19 77 SER A C 1
ATOM 618 O O . SER A 1 77 ? -14.211 -1.088 -1.890 1.00 86.19 77 SER A O 1
ATOM 620 N N . ASP A 1 78 ? -13.247 -0.635 -3.877 1.00 86.44 78 ASP A N 1
ATOM 621 C CA . ASP A 1 78 ? -14.258 0.292 -4.404 1.00 86.44 78 ASP A CA 1
ATOM 622 C C . ASP A 1 78 ? -14.560 1.499 -3.486 1.00 86.44 78 ASP A C 1
ATOM 624 O O . ASP A 1 78 ? -15.629 2.109 -3.545 1.00 86.44 78 ASP A O 1
ATOM 628 N N . ILE A 1 79 ? -13.592 1.894 -2.650 1.00 85.94 79 ILE A N 1
ATOM 629 C CA . ILE A 1 79 ? -13.670 3.096 -1.813 1.00 85.94 79 ILE A CA 1
ATOM 630 C C . ILE A 1 79 ? -13.181 4.284 -2.642 1.00 85.94 79 ILE A C 1
ATOM 632 O O . ILE A 1 79 ? -11.990 4.421 -2.937 1.00 85.94 79 ILE A O 1
ATOM 636 N N . THR A 1 80 ? -14.092 5.179 -3.018 1.00 83.19 80 THR A N 1
ATOM 637 C CA . THR A 1 80 ? -13.737 6.370 -3.794 1.00 83.19 80 THR A CA 1
ATOM 638 C C . THR A 1 80 ? -13.112 7.436 -2.903 1.00 83.19 80 THR A C 1
ATOM 640 O O . THR A 1 80 ? -13.783 8.010 -2.047 1.00 83.19 80 THR A O 1
ATOM 643 N N . CYS A 1 81 ? -11.846 7.771 -3.152 1.00 73.56 81 CYS A N 1
ATOM 644 C CA . CYS A 1 81 ? -11.196 8.919 -2.534 1.00 73.56 81 CYS A CA 1
ATOM 645 C C . CYS A 1 81 ? -10.799 9.949 -3.596 1.00 73.56 81 CYS A C 1
ATOM 647 O O . CYS A 1 81 ? -9.987 9.677 -4.477 1.00 73.56 81 CYS A O 1
ATOM 649 N N . THR A 1 82 ? -11.379 11.147 -3.529 1.00 66.69 82 THR A N 1
ATOM 650 C CA . THR A 1 82 ? -11.139 12.221 -4.511 1.00 66.69 82 THR A CA 1
ATOM 651 C C . THR A 1 82 ? -9.901 13.064 -4.201 1.00 66.69 82 THR A C 1
ATOM 653 O O . THR A 1 82 ? -9.513 13.916 -5.001 1.00 66.69 82 THR A O 1
ATOM 656 N N . GLN A 1 83 ? -9.257 12.844 -3.052 1.00 65.44 83 GLN A N 1
ATOM 657 C CA . GLN A 1 83 ? -8.116 13.633 -2.596 1.00 65.44 83 GLN A CA 1
ATOM 658 C C . GLN A 1 83 ? -6.808 12.857 -2.780 1.00 65.44 83 GLN A C 1
ATOM 660 O O . GLN A 1 83 ? -6.693 11.710 -2.371 1.00 65.44 83 GLN A O 1
ATOM 665 N N . LYS A 1 84 ? -5.789 13.508 -3.357 1.00 56.41 84 LYS A N 1
ATOM 666 C CA . LYS A 1 84 ? -4.447 12.917 -3.534 1.00 56.41 84 LYS A CA 1
ATOM 667 C C . LYS A 1 84 ? -3.611 12.890 -2.246 1.00 56.41 84 LYS A C 1
ATOM 669 O O . LYS A 1 84 ? -2.718 12.065 -2.130 1.00 56.41 84 LYS A O 1
ATOM 674 N N . ASN A 1 85 ? -3.908 13.779 -1.293 1.00 61.94 85 ASN A N 1
ATOM 675 C CA . ASN A 1 85 ? -3.196 13.928 -0.018 1.00 61.94 85 ASN A CA 1
ATOM 676 C C . ASN A 1 85 ? -4.193 13.842 1.140 1.00 61.94 85 ASN A C 1
ATOM 678 O O . ASN A 1 85 ? -4.538 14.849 1.756 1.00 61.94 85 ASN A O 1
ATOM 682 N N . VAL A 1 86 ? -4.709 12.642 1.380 1.00 66.31 86 VAL A N 1
ATOM 683 C CA . VAL A 1 86 ? -5.745 12.392 2.383 1.00 66.31 86 VAL A CA 1
ATOM 684 C C . VAL A 1 86 ? -5.107 12.435 3.772 1.00 66.31 86 VAL A C 1
ATOM 686 O O . VAL A 1 86 ? -4.224 11.620 4.049 1.00 66.31 86 VAL A O 1
ATOM 689 N N . PRO A 1 87 ? -5.521 13.346 4.672 1.00 77.75 87 PRO A N 1
ATOM 690 C CA . PRO A 1 87 ? -5.111 13.269 6.067 1.00 77.75 87 PRO A CA 1
ATOM 691 C C . PRO A 1 87 ? -5.483 11.900 6.641 1.00 77.75 87 PRO A C 1
ATOM 693 O O . PRO A 1 87 ? -6.557 11.382 6.343 1.00 77.75 87 PRO A O 1
ATOM 696 N N . TRP A 1 88 ? -4.648 11.327 7.507 1.00 81.56 88 TRP A N 1
ATOM 697 C CA . TRP A 1 88 ? -4.895 9.981 8.041 1.00 81.56 88 TRP A CA 1
ATOM 698 C C . TRP A 1 88 ? -6.251 9.838 8.747 1.00 81.56 88 TRP A C 1
ATOM 700 O O . TRP A 1 88 ? -6.940 8.829 8.629 1.00 81.56 88 TRP A O 1
ATOM 710 N N . LYS A 1 89 ? -6.705 10.909 9.401 1.00 81.81 89 LYS A N 1
ATOM 711 C CA . LYS A 1 89 ? -8.050 10.989 9.974 1.00 81.81 89 LYS A CA 1
ATOM 712 C C . LYS A 1 89 ? -9.158 10.756 8.935 1.00 81.81 89 LYS A C 1
ATOM 714 O O . LYS A 1 89 ? -10.139 10.088 9.228 1.00 81.81 89 LYS A O 1
ATOM 719 N N . SER A 1 90 ? -8.994 11.272 7.720 1.00 83.88 90 SER A N 1
ATOM 720 C CA . SER A 1 90 ? -9.943 11.051 6.627 1.00 83.88 90 SER A CA 1
ATOM 721 C C . SER A 1 90 ? -9.871 9.618 6.087 1.00 83.88 90 SER A C 1
ATOM 723 O O . SER A 1 90 ? -10.903 9.072 5.721 1.00 83.88 90 SER A O 1
ATOM 725 N N . VAL A 1 91 ? -8.691 8.981 6.095 1.00 85.44 91 VAL A N 1
ATOM 726 C CA . VAL A 1 91 ? -8.548 7.540 5.792 1.00 85.44 91 VAL A CA 1
ATOM 727 C C . VAL A 1 91 ? -9.377 6.711 6.776 1.00 85.44 91 VAL A C 1
ATOM 729 O O . VAL A 1 91 ? -10.145 5.852 6.353 1.00 85.44 91 VAL A O 1
ATOM 732 N N . LEU A 1 92 ? -9.275 7.002 8.076 1.00 86.81 92 LEU A N 1
ATOM 733 C CA . LEU A 1 92 ? -10.051 6.319 9.115 1.00 86.81 92 LEU A CA 1
ATOM 734 C C . LEU A 1 92 ? -11.559 6.530 8.970 1.00 86.81 92 LEU A C 1
ATOM 736 O O . LEU A 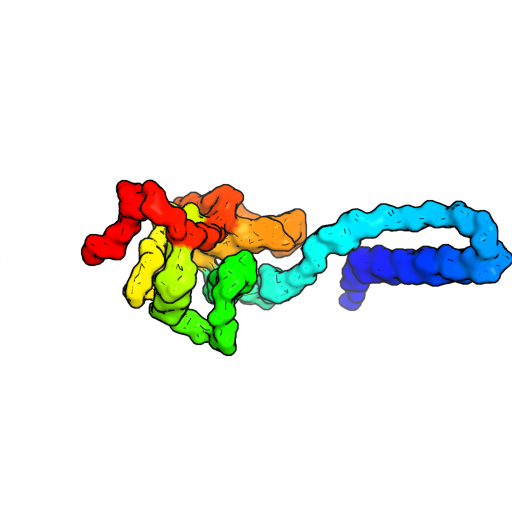1 92 ? -12.319 5.573 9.093 1.00 86.81 92 LEU A O 1
ATOM 740 N N . ASN A 1 93 ? -11.988 7.759 8.674 1.00 87.88 93 ASN A N 1
ATOM 741 C CA . ASN A 1 93 ? -13.400 8.044 8.426 1.00 87.88 93 ASN A CA 1
ATOM 742 C C . ASN A 1 93 ? -13.929 7.246 7.230 1.00 87.88 93 ASN A C 1
ATOM 744 O O . ASN A 1 93 ? -14.982 6.635 7.345 1.00 87.88 93 ASN A O 1
ATOM 748 N N . LEU A 1 94 ? -13.181 7.185 6.123 1.00 88.69 94 LEU A N 1
ATOM 749 C CA . LEU A 1 94 ? -13.577 6.408 4.945 1.00 88.69 94 LEU A CA 1
ATOM 750 C C . LEU A 1 94 ? -13.676 4.911 5.253 1.00 88.69 94 LEU A C 1
ATOM 752 O O . LEU A 1 94 ? -14.631 4.262 4.841 1.00 88.69 94 LEU A O 1
ATOM 756 N N . LEU A 1 95 ? -12.723 4.359 6.007 1.00 89.25 95 LEU A N 1
ATOM 757 C CA . LEU A 1 95 ? -12.789 2.963 6.442 1.00 89.25 95 LEU A CA 1
ATOM 758 C C . LEU A 1 95 ? -14.030 2.696 7.296 1.00 89.25 95 LEU A C 1
ATOM 760 O O . LEU A 1 95 ? -14.699 1.689 7.093 1.00 89.25 95 LEU A O 1
ATOM 764 N N . TYR A 1 96 ? -14.360 3.603 8.213 1.00 87.69 96 TYR A N 1
ATOM 765 C CA . TYR A 1 96 ? -15.553 3.485 9.046 1.00 87.69 96 TYR A CA 1
ATOM 766 C C . TYR A 1 96 ? -16.848 3.600 8.228 1.00 87.69 96 TYR A C 1
ATOM 768 O O . TYR A 1 96 ? -17.728 2.752 8.351 1.00 87.69 96 TYR A O 1
ATOM 776 N N . GLU A 1 97 ? -16.952 4.613 7.363 1.00 89.06 97 GLU A N 1
ATOM 777 C CA . GLU A 1 97 ? -18.114 4.858 6.498 1.00 89.06 97 GLU A CA 1
ATOM 778 C C . GLU A 1 97 ? -18.392 3.678 5.561 1.00 89.06 97 GLU A C 1
ATOM 780 O O . GLU A 1 97 ? -19.543 3.278 5.397 1.00 89.06 97 GLU A O 1
ATOM 785 N N . HIS A 1 98 ? -17.340 3.088 4.991 1.00 88.56 98 HIS A N 1
ATOM 786 C CA . HIS A 1 98 ? -17.439 1.933 4.100 1.00 88.56 98 HIS A CA 1
ATOM 787 C C . HIS A 1 98 ? -17.383 0.582 4.829 1.00 88.56 98 HIS A C 1
ATOM 789 O O . HIS A 1 98 ? -17.356 -0.451 4.167 1.00 88.56 98 HIS A O 1
ATOM 795 N N . GLN A 1 99 ? -17.376 0.574 6.167 1.00 90.19 99 GLN A N 1
ATOM 796 C CA . GLN A 1 99 ? -17.362 -0.639 6.990 1.00 90.19 99 GLN A CA 1
ATOM 797 C C . GLN A 1 99 ? -16.195 -1.584 6.662 1.00 90.19 99 GLN A C 1
ATOM 799 O O . GLN A 1 99 ? -16.380 -2.782 6.471 1.00 90.19 99 GLN A O 1
ATOM 804 N N . TYR A 1 100 ? -14.974 -1.056 6.605 1.00 90.25 100 TYR A N 1
ATOM 805 C CA . TYR A 1 100 ? -13.747 -1.833 6.440 1.00 90.25 100 TYR A CA 1
ATOM 806 C C . TYR A 1 100 ? -12.893 -1.828 7.711 1.00 90.25 100 TYR A C 1
ATOM 808 O O . TYR A 1 100 ? -12.853 -0.856 8.466 1.00 90.25 100 TYR A O 1
ATOM 816 N N . VAL A 1 101 ? -12.170 -2.922 7.941 1.00 89.44 101 VAL A N 1
ATOM 817 C CA . VAL A 1 101 ? -11.085 -3.027 8.926 1.00 89.44 101 VAL A CA 1
ATOM 818 C C . VAL A 1 101 ? -9.750 -3.255 8.227 1.00 89.44 101 VAL A C 1
ATOM 820 O O . VAL A 1 101 ? -9.695 -3.869 7.160 1.00 89.44 101 VAL A O 1
ATOM 823 N N . ILE A 1 102 ? -8.668 -2.776 8.841 1.00 90.06 102 ILE A N 1
ATOM 824 C CA . ILE A 1 102 ? -7.302 -3.088 8.414 1.00 90.06 102 ILE A CA 1
ATOM 825 C C . ILE A 1 102 ? -6.855 -4.354 9.141 1.00 90.06 102 ILE A C 1
ATOM 827 O O . ILE A 1 102 ? -6.844 -4.389 10.369 1.00 90.06 102 ILE A O 1
ATOM 831 N N . LEU A 1 103 ? -6.445 -5.370 8.386 1.00 89.06 103 LEU A N 1
ATOM 832 C CA . LEU A 1 103 ? -5.896 -6.614 8.917 1.00 89.06 103 LEU A CA 1
ATOM 833 C C . LEU A 1 103 ? -4.434 -6.805 8.539 1.00 89.06 103 LEU A C 1
ATOM 835 O O . LEU A 1 103 ? -3.940 -6.218 7.576 1.00 89.06 103 LEU A O 1
ATOM 839 N N . ASN A 1 104 ? -3.757 -7.672 9.299 1.00 89.19 104 ASN A N 1
ATOM 840 C CA . ASN A 1 104 ? -2.319 -7.921 9.194 1.00 89.19 104 ASN A CA 1
ATOM 841 C C . ASN A 1 104 ? -1.491 -6.636 9.327 1.00 89.19 104 ASN A C 1
ATOM 843 O O . ASN A 1 104 ? -0.471 -6.475 8.655 1.00 89.19 104 ASN A O 1
ATOM 847 N N . TRP A 1 105 ? -1.938 -5.713 10.186 1.00 89.94 105 TRP A N 1
ATOM 848 C CA . TRP A 1 105 ? -1.112 -4.574 10.558 1.00 89.94 105 TRP A CA 1
ATOM 849 C C . TRP A 1 105 ? 0.178 -5.082 11.224 1.00 89.94 105 TRP A C 1
ATOM 851 O O . TRP A 1 105 ? 0.091 -5.977 12.073 1.00 89.94 105 TRP A O 1
ATOM 861 N N . PRO A 1 106 ? 1.369 -4.589 10.840 1.00 87.00 106 PRO A N 1
ATOM 862 C CA . PRO A 1 106 ? 2.615 -5.149 11.343 1.00 87.00 106 PRO A CA 1
ATOM 863 C C . PRO A 1 106 ? 2.776 -4.938 12.850 1.00 87.00 106 PRO A C 1
ATOM 865 O O . PRO A 1 106 ? 2.533 -3.850 13.369 1.00 87.00 106 PRO A O 1
ATOM 868 N N . ALA A 1 107 ? 3.230 -5.977 13.552 1.00 83.56 107 ALA A N 1
ATOM 869 C CA . ALA A 1 107 ? 3.589 -5.859 14.960 1.00 83.56 107 ALA A CA 1
ATOM 870 C C . ALA A 1 107 ? 4.813 -4.944 15.112 1.00 83.56 107 ALA A C 1
ATOM 872 O O . ALA A 1 107 ? 5.772 -5.086 14.361 1.00 83.56 107 ALA A O 1
ATOM 873 N N . GLY A 1 108 ? 4.788 -4.038 16.091 1.00 83.81 108 GLY A N 1
ATOM 874 C CA . GLY A 1 108 ? 5.874 -3.079 16.323 1.00 83.81 108 GLY A CA 1
ATOM 875 C C . GLY A 1 108 ? 5.736 -1.763 15.559 1.00 83.81 108 GLY A C 1
ATOM 876 O O . GLY A 1 108 ? 6.569 -0.892 15.758 1.00 83.81 108 GLY A O 1
ATOM 877 N N . VAL A 1 109 ? 4.690 -1.607 14.741 1.00 86.75 109 VAL A N 1
ATOM 878 C CA . VAL A 1 109 ? 4.248 -0.307 14.226 1.00 86.75 109 VAL A CA 1
ATOM 879 C C . VAL A 1 109 ? 3.058 0.152 15.056 1.00 86.75 109 VAL A C 1
ATOM 881 O O . VAL A 1 109 ? 2.147 -0.643 15.315 1.00 86.75 109 VAL A O 1
ATOM 884 N N . ASP A 1 110 ? 3.039 1.430 15.432 1.00 86.38 110 ASP A N 1
ATOM 885 C CA . ASP A 1 110 ? 1.913 2.026 16.150 1.00 86.38 110 ASP A CA 1
ATOM 886 C C . ASP A 1 110 ? 0.569 1.685 15.498 1.00 86.38 110 ASP A C 1
ATOM 888 O O . ASP A 1 110 ? 0.412 1.671 14.270 1.00 86.38 110 A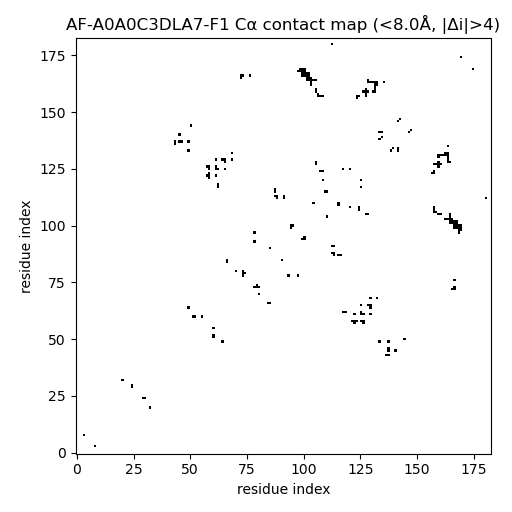SP A O 1
ATOM 892 N N . ALA A 1 111 ? -0.418 1.397 16.343 1.00 83.81 111 ALA A N 1
ATOM 893 C CA . ALA A 1 111 ? -1.749 1.054 15.884 1.00 83.81 111 ALA A CA 1
ATOM 894 C C . ALA A 1 111 ? -2.387 2.203 15.097 1.00 83.81 111 ALA A C 1
ATOM 896 O O . ALA A 1 111 ? -2.274 3.384 15.437 1.00 83.81 111 ALA A O 1
ATOM 897 N N . VAL A 1 112 ? -3.139 1.833 14.065 1.00 82.69 112 VAL A N 1
ATOM 898 C CA . VAL A 1 112 ? -3.892 2.790 13.263 1.00 82.69 112 VAL A CA 1
ATOM 899 C C . VAL A 1 112 ? -5.022 3.389 14.104 1.00 82.69 112 VAL A C 1
ATOM 901 O O . VAL A 1 112 ? -5.990 2.709 14.430 1.00 82.69 112 VAL A O 1
ATOM 904 N N . GLY A 1 113 ? -4.921 4.680 14.419 1.00 81.88 113 GLY A N 1
ATOM 905 C CA . GLY A 1 113 ? -5.920 5.397 15.211 1.00 81.88 113 GLY A CA 1
ATOM 906 C C . GLY A 1 113 ? -5.927 6.909 14.963 1.00 81.88 113 GLY A C 1
ATOM 907 O O . GLY A 1 113 ? -5.146 7.407 14.149 1.00 81.88 113 GLY A O 1
ATOM 908 N N . PRO A 1 114 ? -6.796 7.671 15.655 1.00 76.19 114 PRO A N 1
ATOM 909 C CA . PRO A 1 114 ? -6.951 9.117 15.450 1.00 76.19 114 PRO A CA 1
ATOM 910 C C . PRO A 1 114 ? -5.657 9.922 15.626 1.00 76.19 114 PRO A C 1
ATOM 912 O O . PRO A 1 114 ? -5.502 10.975 15.010 1.00 76.19 114 PRO A O 1
ATOM 915 N N . ASN A 1 115 ? -4.740 9.408 16.449 1.00 81.69 115 ASN A N 1
ATOM 916 C CA . ASN A 1 115 ? -3.445 10.016 16.747 1.00 81.69 115 ASN A CA 1
ATOM 917 C C . ASN A 1 115 ? -2.302 9.453 15.887 1.00 81.69 115 ASN A C 1
ATOM 919 O O . ASN A 1 115 ? -1.159 9.872 16.052 1.00 81.69 115 ASN A O 1
ATOM 923 N N . PHE A 1 116 ? -2.587 8.511 14.982 1.00 84.56 116 PHE A N 1
ATOM 924 C CA . PHE A 1 116 ? -1.569 7.923 14.122 1.00 84.56 116 PHE A CA 1
ATOM 925 C C . PHE A 1 116 ? -1.014 8.978 13.168 1.00 84.56 116 PHE A C 1
ATOM 927 O O . PHE A 1 116 ? -1.751 9.634 12.423 1.00 84.56 116 PHE A O 1
ATOM 934 N N . ASN A 1 117 ? 0.305 9.127 13.187 1.00 84.50 117 ASN A N 1
ATOM 935 C CA . ASN A 1 117 ? 1.012 10.114 12.398 1.00 84.50 117 ASN A CA 1
ATOM 936 C C . ASN A 1 117 ? 2.116 9.435 11.591 1.00 84.50 117 ASN A C 1
ATOM 938 O O . ASN A 1 117 ? 3.145 9.039 12.122 1.00 84.50 117 ASN A O 1
ATOM 942 N N . VAL A 1 118 ? 1.944 9.389 10.271 1.00 83.50 118 VAL A N 1
ATOM 943 C CA . VAL A 1 118 ? 2.947 8.824 9.352 1.00 83.50 118 VAL A CA 1
ATOM 944 C C . VAL A 1 118 ? 4.321 9.480 9.527 1.00 83.50 118 VAL A C 1
ATOM 946 O O . VAL A 1 118 ? 5.344 8.825 9.363 1.00 83.50 118 VAL A O 1
ATOM 949 N N . LYS A 1 119 ? 4.363 10.769 9.888 1.00 85.25 119 LYS A N 1
ATOM 950 C CA . LYS A 1 119 ? 5.621 11.509 10.052 1.00 85.25 119 LYS A CA 1
ATOM 951 C C . LYS A 1 119 ? 6.392 11.143 11.319 1.00 85.25 119 LYS A C 1
ATOM 953 O O . LYS A 1 119 ? 7.569 11.474 11.388 1.00 85.25 119 LYS A O 1
ATOM 958 N N . SER A 1 120 ? 5.748 10.541 12.322 1.00 86.69 120 SER A N 1
ATOM 959 C CA . SER A 1 120 ? 6.439 10.089 13.537 1.00 86.69 120 SER A CA 1
ATOM 960 C C . SER A 1 120 ? 7.008 8.682 13.408 1.00 86.69 120 SER A C 1
ATOM 962 O O . SER A 1 120 ? 7.776 8.282 14.275 1.00 86.69 120 SER A O 1
ATOM 964 N N . LEU A 1 121 ? 6.663 7.956 12.340 1.00 87.62 121 LEU A N 1
ATOM 965 C CA . LEU A 1 121 ? 7.189 6.622 12.097 1.00 87.62 121 LEU A CA 1
ATOM 966 C C . LEU A 1 121 ? 8.675 6.677 11.741 1.00 87.62 121 LEU A C 1
ATOM 968 O O . LEU A 1 121 ? 9.132 7.507 10.944 1.00 87.62 121 LEU A O 1
ATOM 972 N N . THR A 1 122 ? 9.417 5.740 12.310 1.00 89.38 122 THR A N 1
ATOM 973 C CA . THR A 1 122 ? 10.810 5.470 11.969 1.00 89.38 122 THR A CA 1
ATOM 974 C C . THR A 1 122 ? 10.930 4.918 10.546 1.00 89.38 122 THR A C 1
ATOM 976 O O . THR A 1 122 ? 9.962 4.451 9.940 1.00 89.38 122 THR A O 1
ATOM 979 N N . ALA A 1 123 ? 12.144 4.957 9.993 1.00 87.25 123 ALA A N 1
ATOM 980 C CA . ALA A 1 123 ? 12.416 4.377 8.681 1.00 87.25 123 ALA A CA 1
ATOM 981 C C . ALA A 1 123 ? 12.059 2.879 8.624 1.00 87.25 123 ALA A C 1
ATOM 983 O O . ALA A 1 123 ? 11.507 2.431 7.619 1.00 87.25 123 ALA A O 1
ATOM 984 N N . ASP A 1 124 ? 12.312 2.134 9.703 1.00 87.44 124 ASP A N 1
ATOM 985 C CA . ASP A 1 124 ? 12.048 0.694 9.779 1.00 87.44 124 ASP A CA 1
ATOM 986 C C . ASP A 1 124 ? 10.546 0.388 9.824 1.00 87.44 124 ASP A C 1
ATOM 988 O O . ASP A 1 124 ? 10.069 -0.490 9.103 1.00 87.44 124 ASP A O 1
ATOM 992 N N . GLU A 1 125 ? 9.766 1.149 10.597 1.00 90.25 125 GLU A N 1
ATOM 993 C CA . GLU A 1 125 ? 8.302 1.019 10.632 1.00 90.25 125 GLU A CA 1
ATOM 994 C C . GLU A 1 125 ? 7.673 1.349 9.274 1.00 90.25 125 GLU A C 1
ATOM 996 O O . GLU A 1 125 ? 6.799 0.628 8.788 1.00 90.25 125 GLU A O 1
ATOM 1001 N N . LEU A 1 126 ? 8.157 2.406 8.616 1.00 89.44 126 LEU A N 1
ATOM 1002 C CA . LEU A 1 126 ? 7.720 2.773 7.271 1.00 89.44 126 LEU A CA 1
ATOM 1003 C C . LEU A 1 126 ? 8.044 1.676 6.253 1.00 89.44 126 LEU A C 1
ATOM 1005 O O . LEU A 1 126 ? 7.169 1.304 5.472 1.00 89.44 126 LEU A O 1
ATOM 1009 N N . CYS A 1 127 ? 9.258 1.121 6.286 1.00 87.62 127 CYS A N 1
ATOM 1010 C CA . CYS A 1 127 ? 9.643 0.008 5.418 1.00 87.62 127 CYS A CA 1
ATOM 1011 C C . CYS A 1 127 ? 8.776 -1.228 5.684 1.00 87.62 127 CYS A C 1
ATOM 1013 O O . CYS A 1 127 ? 8.313 -1.877 4.749 1.00 87.62 127 CYS A O 1
ATOM 1015 N N . THR A 1 128 ? 8.486 -1.523 6.949 1.00 90.00 128 THR A N 1
ATOM 1016 C CA . THR A 1 128 ? 7.629 -2.646 7.354 1.00 90.00 128 THR A CA 1
ATOM 1017 C C . THR A 1 128 ? 6.224 -2.539 6.744 1.00 90.00 128 THR A C 1
ATOM 1019 O O . THR A 1 128 ? 5.631 -3.555 6.375 1.00 90.00 128 THR A O 1
ATOM 1022 N N . LEU A 1 129 ? 5.705 -1.320 6.570 1.00 90.25 129 LEU A N 1
ATOM 1023 C CA . LEU A 1 129 ? 4.408 -1.071 5.936 1.00 90.25 129 LEU A CA 1
ATOM 1024 C C . LEU A 1 129 ? 4.445 -1.105 4.400 1.00 90.25 129 LEU A C 1
ATOM 1026 O O . LEU A 1 129 ? 3.464 -1.521 3.779 1.00 90.25 129 LEU A O 1
ATOM 1030 N N . THR A 1 130 ? 5.531 -0.648 3.772 1.00 89.94 130 THR A N 1
ATOM 1031 C CA . THR A 1 130 ? 5.595 -0.433 2.314 1.00 89.94 130 THR A CA 1
ATOM 1032 C C . THR A 1 130 ? 6.268 -1.576 1.561 1.00 89.94 130 THR A C 1
ATOM 1034 O O . THR A 1 130 ? 5.767 -1.990 0.515 1.00 89.94 130 THR A O 1
ATOM 1037 N N . VAL A 1 131 ? 7.360 -2.135 2.085 1.00 88.62 131 VAL A N 1
ATOM 1038 C CA . VAL A 1 131 ? 8.183 -3.156 1.415 1.00 88.62 131 VAL A CA 1
ATOM 1039 C C . VAL A 1 131 ? 7.382 -4.397 1.015 1.00 88.62 131 VAL A C 1
ATOM 1041 O O . VAL A 1 131 ? 7.528 -4.829 -0.129 1.00 88.62 131 VAL A O 1
ATOM 1044 N N . PRO A 1 132 ? 6.501 -4.972 1.860 1.00 90.25 132 PRO A N 1
ATOM 1045 C CA . PRO A 1 132 ? 5.704 -6.128 1.453 1.00 90.25 132 PRO A CA 1
ATOM 1046 C C . PRO A 1 132 ? 4.812 -5.830 0.241 1.00 90.25 132 PRO A C 1
ATOM 1048 O O . PRO A 1 132 ? 4.675 -6.669 -0.646 1.00 90.25 132 PRO A O 1
ATOM 1051 N N . PHE A 1 133 ? 4.236 -4.625 0.176 1.00 88.94 133 PHE A N 1
ATOM 1052 C CA . PHE A 1 133 ? 3.436 -4.190 -0.967 1.00 88.94 133 PHE A CA 1
ATOM 1053 C C . PHE A 1 133 ? 4.299 -3.980 -2.214 1.00 88.94 133 PHE A C 1
ATOM 1055 O O . PHE A 1 133 ? 3.930 -4.432 -3.293 1.00 88.94 133 PHE A O 1
ATOM 1062 N N . LEU A 1 134 ? 5.459 -3.335 -2.077 1.00 86.81 134 LEU A N 1
ATOM 1063 C CA . LEU A 1 134 ? 6.382 -3.120 -3.194 1.00 86.81 134 LEU A CA 1
ATOM 1064 C C . LEU A 1 134 ? 6.870 -4.452 -3.777 1.00 86.81 134 LEU A C 1
ATOM 1066 O O . LEU A 1 134 ? 6.810 -4.639 -4.988 1.00 86.81 134 LEU A O 1
ATOM 1070 N N . LYS A 1 135 ? 7.251 -5.413 -2.925 1.00 86.69 135 LYS A N 1
ATOM 1071 C CA . LYS A 1 135 ? 7.613 -6.780 -3.336 1.00 86.69 135 LYS A CA 1
ATOM 1072 C C . LYS A 1 135 ? 6.463 -7.469 -4.081 1.00 86.69 135 LYS A C 1
ATOM 1074 O O . LYS A 1 135 ? 6.702 -8.107 -5.101 1.00 86.69 135 LYS A O 1
ATOM 1079 N N . GLU A 1 136 ? 5.222 -7.313 -3.615 1.00 86.31 136 GLU A N 1
ATOM 1080 C CA . GLU A 1 136 ? 4.025 -7.863 -4.271 1.00 86.31 136 GLU A CA 1
ATOM 1081 C C . GLU A 1 136 ? 3.773 -7.232 -5.653 1.00 86.31 136 GLU A C 1
ATOM 1083 O O . GLU A 1 136 ? 3.458 -7.947 -6.601 1.00 86.31 136 GLU A O 1
ATOM 1088 N N . GLN A 1 137 ? 3.926 -5.910 -5.787 1.00 83.62 137 GLN A N 1
ATOM 1089 C CA . GLN A 1 137 ? 3.643 -5.198 -7.040 1.00 83.62 137 GLN A CA 1
ATOM 1090 C C . GLN A 1 137 ? 4.769 -5.294 -8.074 1.00 83.62 137 GLN A C 1
ATOM 1092 O O . GLN A 1 137 ? 4.499 -5.342 -9.272 1.00 83.62 137 GLN A O 1
ATOM 1097 N N . MET A 1 138 ? 6.025 -5.287 -7.629 1.00 80.69 138 MET A N 1
ATOM 1098 C CA . MET A 1 138 ? 7.202 -5.229 -8.502 1.00 80.69 138 MET A CA 1
ATOM 1099 C C . MET A 1 138 ? 7.830 -6.609 -8.727 1.00 80.69 138 MET A C 1
ATOM 1101 O O . MET A 1 138 ? 8.581 -6.804 -9.682 1.00 80.69 138 MET A O 1
ATOM 1105 N N . GLY A 1 139 ? 7.534 -7.588 -7.869 1.00 81.88 139 GLY A N 1
ATOM 1106 C CA . GLY A 1 139 ? 8.049 -8.948 -7.986 1.00 81.88 139 GLY A CA 1
ATOM 1107 C C . GLY A 1 139 ? 9.577 -8.985 -8.056 1.00 81.88 139 GLY A C 1
ATOM 1108 O O . GLY A 1 139 ? 10.273 -8.464 -7.186 1.00 81.88 139 GLY A O 1
ATOM 1109 N N . VAL A 1 140 ? 10.103 -9.604 -9.114 1.00 73.44 140 VAL A N 1
ATOM 1110 C CA . VAL A 1 140 ? 11.551 -9.736 -9.350 1.00 73.44 140 VAL A CA 1
ATOM 1111 C C . VAL A 1 140 ? 12.262 -8.398 -9.572 1.00 73.44 140 VAL A C 1
ATOM 1113 O O . VAL A 1 140 ? 13.452 -8.299 -9.275 1.00 73.44 140 VAL A O 1
ATOM 1116 N N . ASP A 1 141 ? 11.551 -7.363 -10.030 1.00 76.81 141 ASP A N 1
ATOM 1117 C CA . ASP A 1 141 ? 12.148 -6.054 -10.316 1.00 76.81 141 ASP A CA 1
ATOM 1118 C C . ASP A 1 141 ? 12.536 -5.304 -9.035 1.00 76.81 141 ASP A C 1
ATOM 1120 O O . ASP A 1 141 ? 13.526 -4.577 -9.032 1.00 76.81 141 ASP A O 1
ATOM 1124 N N . TYR A 1 142 ? 11.848 -5.569 -7.918 1.00 79.12 142 TYR A N 1
ATOM 1125 C CA . TYR A 1 142 ? 12.193 -5.000 -6.611 1.00 79.12 142 TYR A CA 1
ATOM 1126 C C . TYR A 1 142 ? 13.635 -5.338 -6.195 1.00 79.12 142 TYR A C 1
ATOM 1128 O O . TYR A 1 142 ? 14.382 -4.485 -5.720 1.00 79.12 142 TYR A O 1
ATOM 1136 N N . PHE A 1 143 ? 14.045 -6.595 -6.395 1.00 72.75 143 PHE A N 1
ATOM 1137 C CA . PHE A 1 143 ? 15.387 -7.060 -6.038 1.00 72.75 143 PHE A CA 1
ATOM 1138 C C . PHE A 1 143 ? 16.456 -6.533 -7.003 1.00 72.75 143 PHE A C 1
ATOM 1140 O O . PHE A 1 143 ? 17.593 -6.303 -6.597 1.00 72.75 143 PHE A O 1
ATOM 1147 N N . ALA A 1 144 ? 16.096 -6.310 -8.270 1.00 69.00 144 ALA A N 1
ATOM 1148 C CA . ALA A 1 144 ? 17.008 -5.783 -9.283 1.00 69.00 144 ALA A CA 1
ATOM 1149 C C . ALA A 1 144 ? 17.388 -4.309 -9.044 1.00 69.00 144 ALA A C 1
ATOM 1151 O O . ALA A 1 144 ? 18.469 -3.888 -9.453 1.00 69.00 144 ALA A O 1
ATOM 1152 N N . GLU A 1 145 ? 16.545 -3.538 -8.351 1.00 67.12 145 GLU A N 1
ATOM 1153 C CA . GLU A 1 145 ? 16.827 -2.144 -7.976 1.00 67.12 145 GLU A CA 1
ATOM 1154 C C . GLU A 1 145 ? 17.862 -1.996 -6.849 1.00 67.12 145 GLU A C 1
ATOM 1156 O O . GLU A 1 145 ? 18.227 -0.879 -6.488 1.00 67.12 145 GLU A O 1
ATOM 1161 N N . GLY A 1 146 ? 18.364 -3.098 -6.277 1.00 59.75 146 GLY A N 1
ATOM 1162 C CA . GLY A 1 146 ? 19.312 -3.028 -5.163 1.00 59.75 146 GLY A CA 1
ATOM 1163 C C . GLY A 1 146 ? 18.678 -2.499 -3.872 1.00 59.75 146 GLY A C 1
ATOM 1164 O O . GLY A 1 146 ? 19.386 -2.085 -2.953 1.00 59.75 146 GLY A O 1
ATOM 1165 N N . LEU A 1 147 ? 17.345 -2.558 -3.761 1.00 63.12 147 LEU A N 1
ATOM 1166 C CA . LEU A 1 147 ? 16.584 -2.289 -2.536 1.00 63.12 147 LEU A CA 1
ATOM 1167 C C . LEU A 1 147 ? 16.706 -3.431 -1.510 1.00 63.12 147 LEU A C 1
ATOM 1169 O O . LEU A 1 147 ? 15.794 -3.645 -0.713 1.00 63.12 147 LEU A O 1
ATOM 1173 N N . GLU A 1 148 ? 17.826 -4.167 -1.525 1.00 55.56 148 GLU A N 1
ATOM 1174 C CA . GLU A 1 148 ? 18.084 -5.301 -0.635 1.00 55.56 148 GLU A CA 1
ATOM 1175 C C . GLU A 1 148 ? 17.797 -4.935 0.822 1.00 55.56 148 GLU A C 1
ATOM 1177 O O . GLU A 1 148 ? 18.108 -3.830 1.281 1.00 55.56 148 GLU A O 1
ATOM 1182 N N . ASP A 1 149 ? 17.218 -5.879 1.561 1.00 56.56 149 ASP A N 1
ATOM 1183 C CA . ASP A 1 149 ? 17.085 -5.801 3.012 1.00 56.56 149 ASP A CA 1
ATOM 1184 C C . ASP A 1 149 ? 18.507 -5.812 3.606 1.00 56.56 149 ASP A C 1
ATOM 1186 O O . ASP A 1 149 ? 19.044 -6.856 3.962 1.00 56.56 149 ASP A O 1
ATOM 1190 N N . ASN A 1 150 ? 19.175 -4.654 3.641 1.00 48.72 150 ASN A N 1
ATOM 1191 C CA . ASN A 1 150 ? 20.424 -4.477 4.368 1.00 48.72 150 ASN A CA 1
ATOM 1192 C C . ASN A 1 150 ? 20.087 -4.534 5.860 1.00 48.72 150 ASN A C 1
ATOM 1194 O O . ASN A 1 150 ? 19.939 -3.511 6.524 1.00 48.72 150 ASN A O 1
ATOM 1198 N N . ASP A 1 151 ? 19.972 -5.760 6.360 1.00 47.28 151 ASP A N 1
ATOM 1199 C CA . ASP A 1 151 ? 19.929 -6.163 7.764 1.00 47.28 151 ASP A CA 1
ATOM 1200 C C . ASP A 1 151 ? 21.285 -5.878 8.442 1.00 47.28 151 ASP A C 1
ATOM 1202 O O . ASP A 1 151 ? 21.999 -6.760 8.917 1.00 47.28 151 ASP A O 1
ATOM 1206 N N . LYS A 1 152 ? 21.732 -4.622 8.372 1.00 39.75 152 LYS A N 1
ATOM 1207 C CA . LYS A 1 152 ? 22.946 -4.115 9.018 1.00 39.75 152 LYS A CA 1
ATOM 1208 C C . LYS A 1 152 ? 22.715 -2.685 9.494 1.00 39.75 152 LYS A C 1
ATOM 1210 O O . LYS A 1 152 ? 23.340 -1.741 9.021 1.00 39.75 152 LYS A O 1
ATOM 1215 N N . GLY A 1 153 ? 21.817 -2.542 10.461 1.00 40.00 153 GLY A N 1
ATOM 1216 C CA . GLY A 1 153 ? 21.611 -1.317 11.225 1.00 40.00 153 GLY A CA 1
ATOM 1217 C C . GLY A 1 153 ? 21.245 -1.676 12.658 1.00 40.00 153 GLY A C 1
ATOM 1218 O O . GLY A 1 153 ? 20.207 -2.268 12.911 1.00 40.00 153 GLY A O 1
ATOM 1219 N N . THR A 1 154 ? 22.132 -1.372 13.599 1.00 41.62 154 THR A N 1
ATOM 1220 C CA . THR A 1 154 ? 21.944 -1.578 15.038 1.00 41.62 154 THR A CA 1
ATOM 1221 C C . THR A 1 154 ? 20.760 -0.756 15.557 1.00 41.62 154 THR A C 1
ATOM 1223 O O . THR A 1 154 ? 20.875 0.455 15.726 1.00 41.62 154 THR A O 1
ATOM 1226 N N . GLY A 1 155 ? 19.644 -1.422 15.827 1.00 45.22 155 GLY A N 1
ATOM 1227 C CA . GLY A 1 155 ? 18.407 -0.870 16.379 1.00 45.22 155 GLY A CA 1
ATOM 1228 C C . GLY A 1 155 ? 17.363 -1.981 16.446 1.00 45.22 155 GLY A C 1
ATOM 1229 O O . GLY A 1 155 ? 17.557 -3.026 15.835 1.00 45.22 155 GLY A O 1
ATOM 1230 N N . GLN A 1 156 ? 16.305 -1.825 17.236 1.00 43.81 156 GLN A N 1
ATOM 1231 C CA . GLN A 1 156 ? 15.250 -2.832 17.371 1.00 43.81 156 GLN A CA 1
ATOM 1232 C C . GLN A 1 156 ? 14.533 -3.019 16.022 1.00 43.81 156 GLN A C 1
ATOM 1234 O O . GLN A 1 156 ? 13.596 -2.294 15.712 1.00 43.81 156 GLN A O 1
ATOM 1239 N N . VAL A 1 157 ? 15.012 -3.960 15.205 1.00 56.91 157 VAL A N 1
ATOM 1240 C CA . VAL A 1 157 ? 14.492 -4.209 13.858 1.00 56.91 157 VAL A CA 1
ATOM 1241 C C . VAL A 1 157 ? 13.074 -4.749 13.981 1.00 56.91 157 VAL A C 1
ATOM 1243 O O . VAL A 1 157 ? 12.860 -5.855 14.486 1.00 56.91 157 VAL A O 1
ATOM 1246 N N . VAL A 1 158 ? 12.095 -3.966 13.532 1.00 60.66 158 VAL A N 1
ATOM 1247 C CA . VAL A 1 158 ? 10.726 -4.453 13.361 1.00 60.66 158 VAL A CA 1
ATOM 1248 C C . VAL A 1 158 ? 10.757 -5.506 12.246 1.00 60.66 158 VAL A C 1
ATOM 1250 O O . VAL A 1 158 ? 11.193 -5.198 11.134 1.00 60.66 158 VAL A O 1
ATOM 1253 N N . PRO A 1 159 ? 10.347 -6.762 12.503 1.00 70.19 159 PRO A N 1
ATOM 1254 C CA . PRO A 1 159 ? 10.384 -7.796 11.480 1.00 70.19 159 PRO A CA 1
ATOM 1255 C C . PRO A 1 159 ? 9.471 -7.419 10.313 1.00 70.19 159 PRO A C 1
ATOM 1257 O O . PRO A 1 159 ? 8.272 -7.209 10.501 1.00 70.19 159 PRO A O 1
ATOM 1260 N N . THR A 1 160 ? 10.010 -7.381 9.093 1.00 69.56 160 THR A N 1
ATOM 1261 C CA . THR A 1 160 ? 9.190 -7.133 7.904 1.00 69.56 160 THR A CA 1
ATOM 1262 C C . THR A 1 160 ? 8.215 -8.300 7.693 1.00 69.56 160 THR A C 1
ATOM 1264 O O . THR A 1 160 ? 8.652 -9.451 7.566 1.00 69.56 160 THR A O 1
ATOM 1267 N N . PRO A 1 161 ? 6.894 -8.057 7.648 1.00 77.44 161 PRO A N 1
ATOM 1268 C CA . PRO A 1 161 ? 5.919 -9.120 7.474 1.00 77.44 161 PRO A CA 1
ATOM 1269 C C . PRO A 1 161 ? 5.999 -9.716 6.067 1.00 77.44 161 PRO A C 1
ATOM 1271 O O . PRO A 1 161 ? 6.356 -9.058 5.091 1.00 77.44 161 PRO A O 1
ATOM 1274 N N . LYS A 1 162 ? 5.618 -10.993 5.952 1.00 76.38 162 LYS A N 1
ATOM 1275 C CA . LYS A 1 162 ? 5.641 -11.735 4.679 1.00 76.38 162 LYS A CA 1
ATOM 1276 C C . LYS A 1 162 ? 4.619 -11.228 3.656 1.00 76.38 162 LYS A C 1
ATOM 1278 O O . LYS A 1 162 ? 4.764 -11.503 2.471 1.00 76.38 162 LYS A O 1
ATOM 1283 N N . SER A 1 163 ? 3.580 -10.538 4.115 1.00 82.31 163 SER A N 1
ATOM 1284 C CA . SER A 1 163 ? 2.472 -10.046 3.298 1.00 82.31 163 SER A CA 1
ATOM 1285 C C . SER A 1 163 ? 2.119 -8.618 3.683 1.00 82.31 163 SER A C 1
ATOM 1287 O O . SER A 1 163 ? 2.232 -8.251 4.853 1.00 82.31 163 SER A O 1
ATOM 1289 N N . SER A 1 164 ? 1.638 -7.840 2.713 1.00 89.00 164 SER A N 1
ATOM 1290 C CA . SER A 1 164 ? 1.091 -6.511 2.976 1.00 89.00 164 SER A CA 1
ATOM 1291 C C . SER A 1 164 ? -0.201 -6.595 3.800 1.00 89.00 164 SER A C 1
ATOM 1293 O O . SER A 1 164 ? -0.942 -7.579 3.721 1.00 89.00 164 SER A O 1
ATOM 1295 N N . PHE A 1 165 ? -0.482 -5.557 4.591 1.00 90.12 165 PHE A N 1
ATOM 1296 C CA . PHE A 1 165 ? -1.786 -5.411 5.237 1.00 90.12 165 PHE A CA 1
ATOM 1297 C C . PHE A 1 165 ? -2.892 -5.286 4.174 1.00 90.12 165 PHE A C 1
ATOM 1299 O O . PHE A 1 165 ? -2.646 -4.912 3.017 1.00 90.12 165 PHE A O 1
ATOM 1306 N N . TYR A 1 166 ? -4.131 -5.601 4.537 1.00 89.62 166 TYR A N 1
ATOM 1307 C CA . TYR A 1 166 ? -5.265 -5.526 3.615 1.00 89.62 166 TYR A CA 1
ATOM 1308 C C . TYR A 1 166 ? -6.524 -5.010 4.302 1.00 89.62 166 TYR A C 1
ATOM 1310 O O . TYR A 1 166 ? -6.593 -4.935 5.527 1.00 89.62 166 TYR A O 1
ATOM 1318 N N . LEU A 1 167 ? -7.496 -4.614 3.482 1.00 90.62 167 LEU A N 1
ATOM 1319 C CA . LEU A 1 167 ? -8.799 -4.152 3.937 1.00 90.62 167 LEU A CA 1
ATOM 1320 C C . LEU A 1 167 ? -9.796 -5.298 3.815 1.00 90.62 167 LEU A C 1
ATOM 1322 O O . LEU A 1 167 ? -9.864 -5.941 2.767 1.00 90.62 167 LEU A O 1
ATOM 1326 N N . GLN A 1 168 ? -10.560 -5.542 4.873 1.00 90.25 168 GLN A N 1
ATOM 1327 C CA . GLN A 1 168 ? -11.656 -6.506 4.874 1.00 90.25 168 GLN A CA 1
ATOM 1328 C C . GLN A 1 168 ? -12.954 -5.800 5.249 1.00 90.25 168 GLN A C 1
ATOM 1330 O O . GLN A 1 168 ? -12.969 -5.006 6.189 1.00 90.25 168 GLN A O 1
ATOM 1335 N N . HIS A 1 169 ? -14.032 -6.088 4.521 1.00 89.44 169 HIS A N 1
ATOM 1336 C CA . HIS A 1 169 ? -15.362 -5.607 4.883 1.00 89.44 169 HIS A CA 1
ATOM 1337 C C . HIS A 1 169 ? -15.788 -6.206 6.226 1.00 89.44 169 HIS A C 1
ATOM 1339 O O . HIS A 1 169 ? -15.473 -7.359 6.522 1.00 89.44 169 HIS A O 1
ATOM 1345 N N . TRP A 1 170 ? -16.542 -5.459 7.025 1.00 83.56 170 TRP A N 1
ATOM 1346 C CA . TRP A 1 170 ? -17.123 -5.954 8.262 1.00 83.56 170 TRP A CA 1
ATOM 1347 C C . TRP A 1 170 ? -18.072 -7.102 7.932 1.00 83.56 170 TRP A C 1
ATOM 1349 O O . TRP A 1 170 ? -19.152 -6.914 7.370 1.00 83.56 170 TRP A O 1
ATOM 1359 N N . THR A 1 171 ? -17.672 -8.316 8.266 1.00 67.56 171 THR A N 1
ATOM 1360 C CA . THR A 1 171 ? -18.555 -9.472 8.274 1.00 67.56 171 THR A CA 1
ATOM 1361 C C . THR A 1 171 ? -19.284 -9.472 9.613 1.00 67.56 171 THR A C 1
ATOM 1363 O O . THR A 1 171 ? -18.663 -9.533 10.672 1.00 67.56 171 THR A O 1
ATOM 1366 N N . THR A 1 172 ? -20.620 -9.391 9.589 1.00 54.53 172 THR A N 1
ATOM 1367 C CA . THR A 1 172 ? -21.500 -9.239 10.771 1.00 54.53 172 THR A CA 1
ATOM 1368 C C . THR A 1 172 ? -21.323 -10.338 11.843 1.00 54.53 172 THR A C 1
ATOM 1370 O O . THR A 1 172 ? -21.866 -10.218 12.935 1.00 54.53 172 THR A O 1
ATOM 1373 N N . GLY A 1 173 ? -20.539 -11.392 11.576 1.00 52.66 173 GLY A N 1
ATOM 1374 C CA . GLY A 1 173 ? -20.203 -12.464 12.522 1.00 52.66 173 GLY A CA 1
ATOM 1375 C C . GLY A 1 173 ? -18.858 -12.340 13.260 1.00 52.66 173 GLY A C 1
ATOM 1376 O O . GLY A 1 173 ? -18.627 -13.114 14.182 1.00 52.66 173 GLY A O 1
ATOM 1377 N N . GLU A 1 174 ? -17.975 -11.397 12.907 1.00 50.91 174 GLU A N 1
ATOM 1378 C CA . GLU A 1 174 ? -16.590 -11.329 13.436 1.00 50.91 174 GLU A CA 1
ATOM 1379 C C . GLU A 1 174 ? -16.342 -10.168 14.415 1.00 50.91 174 GLU A C 1
ATOM 1381 O O . GLU A 1 174 ? -15.240 -9.998 14.940 1.00 50.91 174 GLU A O 1
ATOM 1386 N N . ILE A 1 175 ? -17.393 -9.414 14.752 1.00 50.50 175 ILE A N 1
ATOM 1387 C CA . ILE A 1 175 ? -17.352 -8.288 15.705 1.00 50.50 175 ILE A CA 1
ATOM 1388 C C . ILE A 1 175 ? -16.898 -8.744 17.114 1.00 50.50 175 ILE A C 1
ATOM 1390 O O . ILE A 1 175 ? -16.498 -7.929 17.938 1.00 50.50 175 ILE A O 1
ATOM 1394 N N . GLY A 1 176 ? -16.880 -10.054 17.389 1.00 42.78 176 GLY A N 1
ATOM 1395 C CA . GLY A 1 176 ? -16.366 -10.626 18.636 1.00 42.78 176 GLY A CA 1
ATOM 1396 C C . GLY A 1 176 ? -14.840 -10.774 18.742 1.00 42.78 176 GLY A C 1
ATOM 1397 O O . GLY A 1 176 ? -14.370 -11.105 19.828 1.00 42.78 176 GLY A O 1
ATOM 1398 N N . GLN A 1 177 ? -14.059 -10.569 17.670 1.00 43.69 177 GLN A N 1
ATOM 1399 C CA . GLN A 1 177 ? -12.589 -10.730 17.710 1.00 43.69 177 GLN A CA 1
ATOM 1400 C C . GLN A 1 177 ? -11.787 -9.526 17.211 1.00 43.69 177 GLN A C 1
ATOM 1402 O O . GLN A 1 177 ? -10.572 -9.478 17.412 1.00 43.69 177 GLN A O 1
ATOM 1407 N N . VAL A 1 178 ? -12.436 -8.523 16.618 1.00 43.03 178 VAL A N 1
ATOM 1408 C CA . VAL A 1 178 ? -11.765 -7.265 16.292 1.00 43.03 178 VAL A CA 1
ATOM 1409 C C . VAL A 1 178 ? -11.568 -6.507 17.600 1.00 43.03 178 VAL A C 1
ATOM 1411 O O . VAL A 1 178 ? -12.514 -5.941 18.144 1.00 43.03 178 VAL A O 1
ATOM 1414 N N . GLN A 1 179 ? -10.339 -6.520 18.123 1.00 44.00 179 GLN A N 1
ATOM 1415 C CA . GLN A 1 179 ? -9.905 -5.575 19.146 1.00 44.00 179 GLN A CA 1
ATOM 1416 C C . GLN A 1 179 ? -10.108 -4.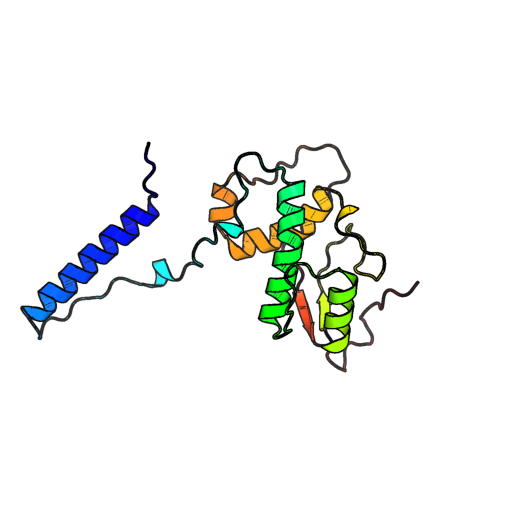167 18.585 1.00 44.00 179 GLN A C 1
ATOM 1418 O O . GLN A 1 179 ? -9.253 -3.611 17.900 1.00 44.00 179 GLN A O 1
ATOM 1423 N N . MET A 1 180 ? -11.284 -3.605 18.850 1.00 39.47 180 MET A N 1
ATOM 1424 C CA . MET A 1 180 ? -11.512 -2.178 18.777 1.00 39.47 180 MET A CA 1
ATOM 1425 C C . MET A 1 180 ? -10.563 -1.568 19.801 1.00 39.47 180 MET A C 1
ATOM 1427 O O . MET A 1 180 ? -10.802 -1.622 21.006 1.00 39.47 180 MET A O 1
ATOM 1431 N N . LEU A 1 181 ? -9.426 -1.087 19.306 1.00 43.69 181 LEU A N 1
ATOM 1432 C CA . LEU A 1 181 ? -8.433 -0.346 20.065 1.00 43.69 181 LEU A CA 1
ATOM 1433 C C . LEU A 1 181 ? -9.054 0.986 20.488 1.00 43.69 181 LEU A C 1
ATOM 1435 O O . LEU A 1 181 ? -8.894 2.017 19.841 1.00 43.69 181 LEU A O 1
ATOM 1439 N N . THR A 1 182 ? -9.814 0.933 21.575 1.00 43.03 182 THR A N 1
ATOM 1440 C CA . THR A 1 182 ? -10.196 2.083 22.381 1.00 43.03 182 THR A CA 1
ATOM 1441 C C . THR A 1 182 ? -9.487 1.968 23.715 1.00 43.03 182 THR A C 1
ATOM 1443 O O . THR A 1 182 ? -9.907 1.187 24.571 1.00 43.03 182 THR A O 1
ATOM 1446 N N . THR A 1 183 ? -8.425 2.743 23.906 1.00 42.31 183 THR A N 1
ATOM 1447 C CA . THR A 1 183 ? -8.158 3.423 25.180 1.00 42.31 183 THR A CA 1
ATOM 1448 C C . THR A 1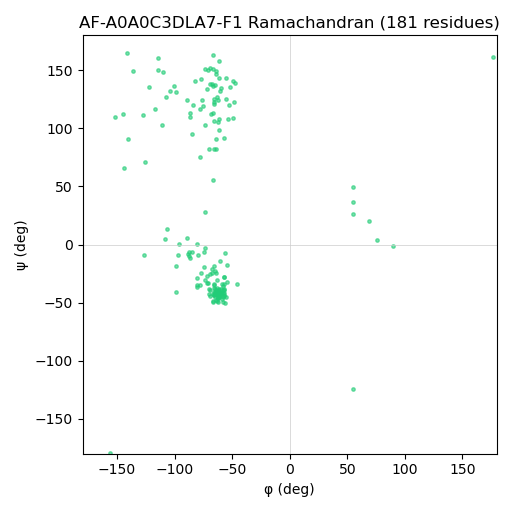 183 ? -7.243 4.613 24.945 1.00 42.31 183 THR A C 1
ATOM 1450 O O . THR A 1 183 ? -6.294 4.474 24.144 1.00 42.31 183 THR A O 1
#